Protein AF-A0A922Z2J5-F1 (afdb_monomer)

Sequence (220 aa):
MFYQLLIGELNARTGDAGAAYSLILDAARKQQDPMLYRRAVDIALQARSGESALSAAQTWSRDLPGSPDADRFVLQILLALNRAAETGPALTSLLASGDGVLRDETINAIPQTYSRVSDKALALQVVKDTLTPYLQGPHAPAAWTTIGRMELGLEQPEAALISARKGHAANPQSPFPAMLALELVERGQGQRGAEDIVREHLRVASPAGPFGSQVPLAYA

Mean predicted aligned error: 8.21 Å

Radius of gyration: 21.56 Å; Cα contacts (8 Å, |Δi|>4): 267; chains: 1; bounding box: 58×36×68 Å

Nearest PDB structures (foldseek):
  8xi2-assembly1_J  TM=6.141E-01  e=1.556E-02  Chlamydomonas reinhardtii
  2c0l-assembly1_A  TM=3.947E-01  e=5.460E-03  Homo sapiens
  4zlh-assembly1_A  TM=3.907E-01  e=1.198E-02  Escherichia coli O157:H7
  9f8w-assembly2_B  TM=4.033E-01  e=5.517E-02  Trypanosoma brucei
  5waq-assembly1_A  TM=2.591E-01  e=9.729E-02  Neisseria gonorrhoeae FA 1090

Structure (mmCIF, N/CA/C/O backbone):
data_AF-A0A922Z2J5-F1
#
_entry.id   AF-A0A922Z2J5-F1
#
loop_
_atom_site.group_PDB
_atom_site.id
_atom_site.type_symbol
_atom_site.label_atom_id
_atom_site.label_alt_id
_atom_site.label_comp_id
_atom_site.label_asym_id
_atom_site.label_entity_id
_atom_site.label_seq_id
_atom_site.pdbx_PDB_ins_code
_atom_site.Cartn_x
_atom_site.Cartn_y
_atom_site.Cartn_z
_atom_site.occupancy
_atom_site.B_iso_or_equiv
_atom_site.auth_seq_id
_atom_site.auth_comp_id
_atom_site.auth_asym_id
_atom_site.auth_atom_id
_atom_site.pdbx_PDB_model_num
ATOM 1 N N . MET A 1 1 ? -6.104 -16.848 1.160 1.00 43.22 1 MET A N 1
ATOM 2 C CA . MET A 1 1 ? -7.474 -17.322 1.470 1.00 43.22 1 MET A CA 1
ATOM 3 C C . MET A 1 1 ? -8.049 -16.816 2.805 1.00 43.22 1 MET A C 1
ATOM 5 O O . MET A 1 1 ? -9.165 -17.189 3.121 1.00 43.22 1 MET A O 1
ATOM 9 N N . PHE A 1 2 ? -7.387 -15.932 3.570 1.00 47.22 2 PHE A N 1
ATOM 10 C CA . PHE A 1 2 ? -7.896 -15.533 4.900 1.00 47.22 2 PHE A CA 1
ATOM 11 C C . PHE A 1 2 ? -8.827 -14.294 4.898 1.00 47.22 2 PHE A C 1
ATOM 13 O O . PHE A 1 2 ? -9.694 -14.180 5.751 1.00 47.22 2 PHE A O 1
ATOM 20 N N . TYR A 1 3 ? -8.720 -13.405 3.898 1.00 43.03 3 TYR A N 1
ATOM 21 C CA . TYR A 1 3 ? -9.549 -12.186 3.767 1.00 43.03 3 TYR A CA 1
ATOM 22 C C . TYR A 1 3 ? -10.793 -12.333 2.867 1.00 43.03 3 TYR A C 1
ATOM 24 O O . TYR A 1 3 ? -11.618 -11.428 2.805 1.00 43.03 3 TYR A O 1
ATOM 32 N N . GLN A 1 4 ? -10.946 -13.455 2.153 1.00 45.44 4 GLN A N 1
ATOM 33 C CA . GLN A 1 4 ? -12.017 -13.633 1.156 1.00 45.44 4 GLN A CA 1
ATOM 34 C C . GLN A 1 4 ? -13.280 -14.325 1.680 1.00 45.44 4 GLN A C 1
ATOM 36 O O . GLN A 1 4 ? -14.244 -14.419 0.932 1.00 45.44 4 GLN A O 1
ATOM 41 N N . LEU A 1 5 ? -13.319 -14.756 2.945 1.00 42.91 5 LEU A N 1
ATOM 42 C CA . LEU A 1 5 ? -14.518 -15.391 3.508 1.00 42.91 5 LEU A CA 1
ATOM 43 C C . LEU A 1 5 ? -15.277 -14.519 4.521 1.00 42.91 5 LEU A C 1
ATOM 45 O O . LEU A 1 5 ? -16.379 -14.880 4.909 1.00 42.91 5 LEU A O 1
ATOM 49 N N . LEU A 1 6 ? -14.735 -13.364 4.928 1.00 50.91 6 LEU A N 1
ATOM 50 C CA . LEU A 1 6 ? -15.319 -12.567 6.020 1.00 50.91 6 LEU A CA 1
ATOM 51 C C . LEU A 1 6 ? -16.182 -11.372 5.566 1.00 50.91 6 LEU A C 1
ATOM 53 O O . LEU A 1 6 ? -16.820 -10.736 6.397 1.00 50.91 6 LEU A O 1
ATOM 57 N N . ILE A 1 7 ? -16.213 -11.049 4.267 1.00 49.62 7 ILE A N 1
ATOM 58 C CA . ILE A 1 7 ? -16.944 -9.876 3.732 1.00 49.62 7 ILE A CA 1
ATOM 59 C C . ILE A 1 7 ? -18.258 -10.281 3.018 1.00 49.62 7 ILE A C 1
ATOM 61 O O . ILE A 1 7 ? -19.028 -9.425 2.595 1.00 49.62 7 ILE A O 1
ATOM 65 N N . GLY A 1 8 ? -18.564 -11.582 2.915 1.00 41.06 8 GLY A N 1
ATOM 66 C CA . GLY A 1 8 ? -19.733 -12.081 2.174 1.00 41.06 8 GLY A CA 1
ATOM 67 C C . GLY A 1 8 ? -21.073 -12.065 2.923 1.00 41.06 8 GLY A C 1
ATOM 68 O O . GLY A 1 8 ? -22.108 -11.873 2.296 1.00 41.06 8 GLY A O 1
ATOM 69 N N . GLU A 1 9 ? -21.102 -12.240 4.245 1.00 50.12 9 GLU A N 1
ATOM 70 C CA . GLU A 1 9 ? -22.363 -12.522 4.952 1.00 50.12 9 GLU A CA 1
ATOM 71 C C . GLU A 1 9 ? -22.314 -12.066 6.411 1.00 50.12 9 GLU A C 1
ATOM 73 O O . GLU A 1 9 ? -21.833 -12.817 7.244 1.00 50.12 9 GLU A O 1
ATOM 78 N N . LEU A 1 10 ? -22.804 -10.879 6.789 1.00 48.44 10 LEU A N 1
ATOM 79 C CA . LEU A 1 10 ? -22.763 -10.515 8.225 1.00 48.44 10 LEU A CA 1
ATOM 80 C C . LEU A 1 10 ? -23.919 -9.645 8.739 1.00 48.44 10 LEU A C 1
ATOM 82 O O . LEU A 1 10 ? -23.707 -8.625 9.385 1.00 48.44 10 LEU A O 1
ATOM 86 N N . ASN A 1 11 ? -25.173 -10.001 8.461 1.00 47.22 11 ASN A N 1
ATOM 87 C CA . ASN A 1 11 ? -26.280 -9.391 9.206 1.00 47.22 11 ASN A CA 1
ATOM 88 C C . ASN A 1 11 ? -26.258 -9.876 10.667 1.00 47.22 11 ASN A C 1
ATOM 90 O O . ASN A 1 11 ? -26.452 -11.067 10.879 1.00 47.22 11 ASN 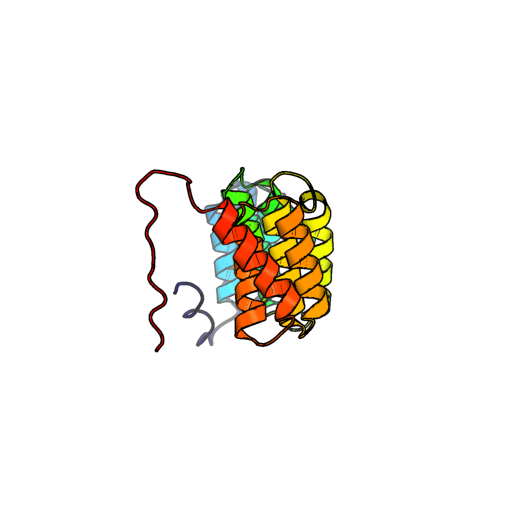A O 1
ATOM 94 N N . ALA A 1 12 ? -26.081 -8.969 11.645 1.00 42.97 12 ALA A N 1
ATOM 95 C CA . ALA A 1 12 ? -26.958 -8.782 12.823 1.00 42.97 12 ALA A CA 1
ATOM 96 C C . ALA A 1 12 ? -26.290 -8.072 14.035 1.00 42.97 12 ALA A C 1
ATOM 98 O O . ALA A 1 12 ? -25.200 -8.425 14.462 1.00 42.97 12 ALA A O 1
ATOM 99 N N . ARG A 1 13 ? -27.079 -7.166 14.647 1.00 50.75 13 ARG A N 1
ATOM 100 C CA . ARG A 1 13 ? -27.084 -6.639 16.039 1.00 50.75 13 ARG A CA 1
ATOM 101 C C . ARG A 1 13 ? -25.898 -5.779 16.517 1.00 50.75 13 ARG A C 1
ATOM 103 O O . ARG A 1 13 ? -25.023 -6.203 17.258 1.00 50.75 13 ARG A O 1
ATOM 110 N N . THR A 1 14 ? -26.017 -4.490 16.214 1.00 56.81 14 THR A N 1
ATOM 111 C CA . THR A 1 14 ? -25.101 -3.373 16.511 1.00 56.81 14 THR A CA 1
ATOM 112 C C . THR A 1 14 ? -24.988 -2.955 17.992 1.00 56.81 14 THR A C 1
ATOM 114 O O . THR A 1 14 ? -24.104 -2.175 18.327 1.00 56.81 14 THR A O 1
ATOM 117 N N . GLY A 1 15 ? -25.872 -3.419 18.886 1.00 59.44 15 GLY A N 1
ATOM 118 C CA . GLY A 1 15 ? -26.007 -2.853 20.242 1.00 59.44 15 GLY A CA 1
ATOM 119 C C . GLY A 1 15 ? -24.925 -3.260 21.252 1.00 59.44 15 GLY A C 1
ATOM 120 O O . GLY A 1 15 ? -24.437 -2.413 21.991 1.00 59.44 15 GLY A O 1
ATOM 121 N N . ASP A 1 16 ? -24.532 -4.535 21.277 1.00 70.00 16 ASP A N 1
ATOM 122 C CA . ASP A 1 16 ? -23.590 -5.077 22.279 1.00 70.00 16 ASP A CA 1
ATOM 123 C C . ASP A 1 16 ? -22.119 -4.883 21.851 1.00 70.00 16 ASP A C 1
ATOM 125 O O . ASP A 1 16 ? -21.213 -4.640 22.649 1.00 70.00 16 ASP A O 1
ATOM 129 N N . ALA A 1 17 ? -21.885 -4.887 20.536 1.00 77.75 17 ALA A N 1
ATOM 130 C CA . ALA A 1 17 ? -20.548 -4.795 19.965 1.00 77.75 17 ALA A CA 1
ATOM 131 C C . ALA A 1 17 ? -19.865 -3.438 20.222 1.00 77.75 17 ALA A C 1
ATOM 133 O O . ALA A 1 17 ? -18.649 -3.395 20.397 1.00 77.75 17 ALA A O 1
ATOM 134 N N . GLY A 1 18 ? -20.629 -2.339 20.292 1.00 80.19 18 GLY A N 1
ATOM 135 C CA . GLY A 1 18 ? -20.086 -1.010 20.595 1.00 80.19 18 GLY A CA 1
ATOM 136 C C . GLY A 1 18 ? -19.552 -0.892 22.027 1.00 80.19 18 GLY A C 1
ATOM 137 O O . GLY A 1 18 ? -18.455 -0.378 22.236 1.00 80.19 18 GLY A O 1
ATOM 138 N N . ALA A 1 19 ? -20.283 -1.427 23.011 1.00 82.94 19 ALA A N 1
ATOM 139 C CA . ALA A 1 19 ? -19.842 -1.438 24.406 1.00 82.94 19 ALA A CA 1
ATOM 140 C C . ALA A 1 19 ? -18.623 -2.354 24.603 1.00 82.94 19 ALA A C 1
ATOM 142 O O . ALA A 1 19 ? -17.647 -1.961 25.246 1.00 82.94 19 ALA A O 1
ATOM 143 N N . ALA A 1 20 ? -18.644 -3.544 23.991 1.00 84.88 20 ALA A N 1
ATOM 144 C CA . ALA A 1 20 ? -17.512 -4.466 24.005 1.00 84.88 20 ALA A CA 1
ATOM 145 C C . ALA A 1 20 ? -16.255 -3.845 23.372 1.00 84.88 20 ALA A C 1
ATOM 147 O O . ALA A 1 20 ? -15.171 -3.943 23.943 1.00 84.88 20 ALA A O 1
ATOM 148 N N . TYR A 1 21 ? -16.400 -3.160 22.232 1.00 90.50 21 TYR A N 1
ATOM 149 C CA . TYR A 1 21 ? -15.320 -2.414 21.585 1.00 90.50 21 TYR A CA 1
ATOM 150 C C . TYR A 1 21 ? -14.670 -1.408 22.543 1.00 90.50 21 TYR A C 1
ATOM 152 O O . TYR A 1 21 ? -13.455 -1.449 22.735 1.00 90.50 21 TYR A O 1
ATOM 160 N N . SER A 1 22 ? -15.469 -0.540 23.174 1.00 90.12 22 SER A N 1
ATOM 161 C CA . SER A 1 22 ? -14.950 0.509 24.058 1.00 90.12 22 SER A CA 1
ATOM 162 C C . SER A 1 22 ? -14.222 -0.069 25.271 1.00 90.12 22 SER A C 1
ATOM 164 O O . SER A 1 22 ? -13.109 0.357 25.572 1.00 90.12 22 SER A O 1
ATOM 166 N N . LEU A 1 23 ? -14.800 -1.082 25.927 1.00 91.81 23 LEU A N 1
ATOM 167 C CA . LEU A 1 23 ? -14.185 -1.721 27.095 1.00 91.81 23 LEU A CA 1
ATOM 168 C C . LEU A 1 23 ? -12.855 -2.403 26.751 1.00 91.81 23 LEU A C 1
ATOM 170 O O . LEU A 1 23 ? -11.884 -2.277 27.500 1.00 91.81 23 LEU A O 1
ATOM 174 N N . ILE A 1 24 ? -12.797 -3.115 25.621 1.00 92.88 24 ILE A N 1
ATOM 175 C CA . ILE A 1 24 ? -11.577 -3.801 25.186 1.00 92.88 24 ILE A CA 1
ATOM 176 C C . ILE A 1 24 ? -10.509 -2.798 24.752 1.00 92.88 24 ILE A C 1
ATOM 178 O O . ILE A 1 24 ? -9.351 -2.972 25.126 1.00 92.88 24 ILE A O 1
ATOM 182 N N . LEU A 1 25 ? -10.869 -1.736 24.026 1.00 93.88 25 LEU A N 1
ATOM 183 C CA . LEU A 1 25 ? -9.912 -0.699 23.639 1.00 93.88 25 LEU A CA 1
ATOM 184 C C . LEU A 1 25 ? -9.336 0.016 24.869 1.00 93.88 25 LEU A C 1
ATOM 186 O O . LEU A 1 25 ? -8.128 0.223 24.949 1.00 93.88 25 LEU A O 1
ATOM 190 N N . ASP A 1 26 ? -10.165 0.338 25.862 1.00 93.75 26 ASP A N 1
ATOM 191 C CA . ASP A 1 26 ? -9.692 0.942 27.110 1.00 93.75 26 ASP A CA 1
ATOM 192 C C . ASP A 1 26 ? -8.746 0.013 27.880 1.00 93.75 26 ASP A C 1
ATOM 194 O O . ASP A 1 26 ? -7.734 0.464 28.425 1.00 93.75 26 ASP A O 1
ATOM 198 N N . ALA A 1 27 ? -9.043 -1.289 27.913 1.00 93.00 27 ALA A N 1
ATOM 199 C CA . ALA A 1 27 ? -8.155 -2.286 28.498 1.00 93.00 27 ALA A CA 1
ATOM 200 C C . ALA A 1 27 ? -6.831 -2.393 27.722 1.00 93.00 27 ALA A C 1
ATOM 202 O O . ALA A 1 27 ? -5.773 -2.417 28.352 1.00 93.00 27 ALA A O 1
ATOM 203 N N . ALA A 1 28 ? -6.884 -2.384 26.384 1.00 95.31 28 ALA A N 1
ATOM 204 C CA . ALA A 1 28 ? -5.714 -2.410 25.508 1.00 95.31 28 ALA A CA 1
ATOM 205 C C . ALA A 1 28 ? -4.780 -1.231 25.780 1.00 95.31 28 ALA A C 1
ATOM 207 O O . ALA A 1 28 ? -3.578 -1.420 25.929 1.00 95.31 28 ALA A O 1
ATOM 208 N N . ARG A 1 29 ? -5.340 -0.026 25.933 1.00 96.25 29 ARG A N 1
ATOM 209 C CA . ARG A 1 29 ? -4.581 1.195 26.235 1.00 96.25 29 ARG A CA 1
ATOM 210 C C . ARG A 1 29 ? -3.928 1.158 27.607 1.00 96.25 29 ARG A C 1
ATOM 212 O O . ARG A 1 29 ? -2.755 1.489 27.734 1.00 96.25 29 ARG A O 1
ATOM 219 N N . LYS A 1 30 ? -4.670 0.732 28.633 1.00 95.75 30 LYS A N 1
ATOM 220 C CA . LYS A 1 30 ? -4.157 0.646 30.011 1.00 95.75 30 LYS A CA 1
ATOM 221 C C . LYS A 1 30 ? -3.040 -0.383 30.158 1.00 95.75 30 LYS A C 1
ATOM 223 O O . LYS A 1 30 ? -2.129 -0.169 30.948 1.00 95.75 30 LYS A O 1
ATOM 228 N N . GLN A 1 31 ? -3.139 -1.494 29.435 1.00 95.31 31 GLN A N 1
ATOM 229 C CA . GLN A 1 31 ? -2.184 -2.601 29.521 1.00 95.31 31 GLN A CA 1
ATOM 230 C C . GLN A 1 31 ? -1.089 -2.531 28.454 1.00 95.31 31 GLN A C 1
ATOM 232 O O . GLN A 1 31 ? -0.114 -3.267 28.547 1.00 95.31 31 GLN A O 1
ATOM 237 N N . GLN A 1 32 ? -1.252 -1.662 27.452 1.00 93.75 32 GLN A N 1
ATOM 238 C CA . GLN A 1 32 ? -0.411 -1.598 26.257 1.00 93.75 32 GLN A CA 1
ATOM 239 C C . GLN A 1 32 ? -0.247 -2.973 25.579 1.00 93.75 32 GLN A C 1
ATOM 241 O O . GLN A 1 32 ? 0.835 -3.322 25.116 1.00 93.75 32 GLN A O 1
ATOM 246 N N . ASP A 1 33 ? -1.328 -3.761 25.523 1.00 93.56 33 ASP A N 1
ATOM 247 C CA . ASP A 1 33 ? -1.315 -5.133 24.999 1.00 93.56 33 ASP A CA 1
ATOM 248 C C . ASP A 1 33 ? -1.733 -5.174 23.510 1.00 93.56 33 ASP A C 1
ATOM 250 O O . ASP A 1 33 ? -2.894 -4.876 23.188 1.00 93.56 33 ASP A O 1
ATOM 254 N N . PRO A 1 34 ? -0.838 -5.591 22.587 1.00 94.25 34 PRO A N 1
ATOM 255 C CA . PRO A 1 34 ? -1.148 -5.740 21.164 1.00 94.25 34 PRO A CA 1
ATOM 256 C C . PRO A 1 34 ? -2.341 -6.660 20.866 1.00 94.25 34 PRO A C 1
ATOM 258 O O . PRO A 1 34 ? -3.084 -6.421 19.913 1.00 94.25 34 PRO A O 1
ATOM 261 N N . MET A 1 35 ? -2.547 -7.719 21.655 1.00 94.75 35 MET A N 1
ATOM 262 C CA . MET A 1 35 ? -3.638 -8.672 21.425 1.00 94.75 35 MET A CA 1
ATOM 263 C C . MET A 1 35 ? -4.997 -8.055 21.750 1.00 94.75 35 MET A C 1
ATOM 265 O O . MET A 1 35 ? -5.969 -8.296 21.030 1.00 94.75 35 MET A O 1
ATOM 269 N N . LEU A 1 36 ? -5.066 -7.212 22.784 1.00 94.38 36 LEU A N 1
ATOM 270 C CA . LEU A 1 36 ? -6.282 -6.470 23.118 1.00 94.38 36 LEU A CA 1
ATOM 271 C C . LEU A 1 36 ? -6.594 -5.401 22.064 1.00 94.38 36 LEU A C 1
ATOM 273 O O . LEU A 1 36 ? -7.757 -5.243 21.692 1.00 94.38 36 LEU A O 1
ATOM 277 N N . TYR A 1 37 ? -5.579 -4.727 21.515 1.00 96.81 37 TYR A N 1
ATOM 278 C CA . TYR A 1 37 ? -5.778 -3.807 20.391 1.00 96.81 37 TYR A CA 1
ATOM 279 C C . TYR A 1 37 ? -6.335 -4.510 19.161 1.00 96.81 37 TYR A C 1
ATOM 281 O O . TYR A 1 37 ? -7.359 -4.090 18.618 1.00 96.81 37 TYR A O 1
ATOM 289 N N . ARG A 1 38 ? -5.703 -5.614 18.751 1.00 95.62 38 ARG A N 1
ATOM 290 C CA . ARG A 1 38 ? -6.191 -6.435 17.642 1.00 95.62 38 ARG A CA 1
ATOM 291 C C . ARG A 1 38 ? -7.630 -6.880 17.882 1.00 95.62 38 ARG A C 1
ATOM 293 O O . ARG A 1 38 ? -8.462 -6.770 16.987 1.00 95.62 38 ARG A O 1
ATOM 300 N N . ARG A 1 39 ? -7.951 -7.303 19.107 1.00 94.56 39 ARG A N 1
ATOM 301 C CA . ARG A 1 39 ? -9.315 -7.691 19.470 1.00 94.56 39 ARG A CA 1
ATOM 302 C C . ARG A 1 39 ? -10.307 -6.532 19.346 1.00 94.56 39 ARG A C 1
ATOM 304 O O . ARG A 1 39 ? -11.412 -6.762 18.864 1.00 94.56 39 ARG A O 1
ATOM 311 N N . ALA A 1 40 ? -9.941 -5.314 19.748 1.00 94.56 40 ALA A N 1
ATOM 312 C CA . ALA A 1 40 ? -10.791 -4.135 19.568 1.00 94.56 40 ALA A CA 1
ATOM 313 C C . ALA A 1 40 ? -11.063 -3.852 18.080 1.00 94.56 40 ALA A C 1
ATOM 315 O O . ALA A 1 40 ? -12.212 -3.615 17.703 1.00 94.56 40 ALA A O 1
ATOM 316 N N . VAL A 1 41 ? -10.033 -3.942 17.230 1.00 95.44 41 VAL A N 1
ATOM 317 C CA . VAL A 1 41 ? -10.170 -3.811 15.769 1.00 95.44 41 VAL A CA 1
ATOM 318 C C . VAL A 1 41 ? -11.109 -4.887 15.214 1.00 95.44 41 VAL A C 1
ATOM 320 O O . VAL A 1 41 ? -12.059 -4.557 14.505 1.00 95.44 41 VAL A O 1
ATOM 323 N N . ASP A 1 42 ? -10.908 -6.153 15.586 1.00 92.88 42 ASP A N 1
ATOM 324 C CA . ASP A 1 42 ? -11.731 -7.275 15.120 1.00 92.88 42 ASP A CA 1
ATOM 325 C C . ASP A 1 42 ? -13.206 -7.119 15.523 1.00 92.88 42 ASP A C 1
ATOM 327 O O . ASP A 1 42 ? -14.094 -7.342 14.699 1.00 92.88 42 ASP A O 1
ATOM 331 N N . ILE A 1 43 ? -13.487 -6.692 16.762 1.00 90.12 43 ILE A N 1
ATOM 332 C CA . ILE A 1 43 ? -14.859 -6.425 17.230 1.00 90.12 43 ILE A CA 1
ATOM 333 C C . ILE A 1 43 ? -15.503 -5.319 16.388 1.00 90.12 43 ILE A C 1
ATOM 335 O O . ILE A 1 43 ? -16.649 -5.459 15.961 1.00 90.12 43 ILE A O 1
ATOM 339 N N . ALA A 1 44 ? -14.778 -4.232 16.114 1.00 91.50 44 ALA A N 1
ATOM 340 C CA . ALA A 1 44 ? -15.297 -3.138 15.302 1.00 91.50 44 ALA A CA 1
ATOM 341 C C . ALA A 1 44 ? -15.576 -3.562 13.849 1.00 91.50 44 ALA A C 1
ATOM 343 O O . ALA A 1 44 ? -16.613 -3.196 13.289 1.00 91.50 44 ALA A O 1
ATOM 344 N N . LEU A 1 45 ? -14.699 -4.382 13.259 1.00 90.62 45 LEU A N 1
ATOM 345 C CA . LEU A 1 45 ? -14.902 -4.959 11.927 1.00 90.62 45 LEU A CA 1
ATOM 346 C C . LEU A 1 45 ? -16.123 -5.890 11.894 1.00 90.62 45 LEU A C 1
ATOM 348 O O . LEU A 1 45 ? -16.957 -5.770 10.997 1.00 90.62 45 LEU A O 1
ATOM 352 N N . GLN A 1 46 ? -16.277 -6.764 12.893 1.00 88.25 46 GLN A N 1
ATOM 353 C CA . GLN A 1 46 ? -17.446 -7.643 13.039 1.00 88.25 46 GLN A CA 1
ATOM 354 C C . GLN A 1 46 ? -18.747 -6.846 13.190 1.00 88.25 46 GLN A C 1
ATOM 356 O O . GLN A 1 46 ? -19.769 -7.208 12.610 1.00 88.25 46 GLN A O 1
ATOM 361 N N . ALA A 1 47 ? -18.697 -5.722 13.907 1.00 87.31 47 ALA A N 1
ATOM 362 C CA . ALA A 1 47 ? -19.814 -4.795 14.064 1.00 87.31 47 ALA A CA 1
ATOM 363 C C . ALA A 1 47 ? -20.126 -3.974 12.800 1.00 87.31 47 ALA A C 1
ATOM 365 O O . ALA A 1 47 ? -21.058 -3.169 12.820 1.00 87.31 47 ALA A O 1
ATOM 366 N N . ARG A 1 48 ? -19.356 -4.147 11.713 1.00 85.44 48 ARG A N 1
ATOM 367 C CA . ARG A 1 48 ? -19.423 -3.349 10.477 1.00 85.44 48 ARG A CA 1
ATOM 368 C C . ARG A 1 48 ? -19.144 -1.857 10.690 1.00 85.44 48 ARG A C 1
ATOM 370 O O . ARG A 1 48 ? -19.548 -1.031 9.875 1.00 85.44 48 ARG A O 1
ATOM 377 N N . SER A 1 49 ? -18.439 -1.502 11.763 1.00 91.12 49 SER A N 1
ATOM 378 C CA . SER A 1 49 ? -18.035 -0.123 12.034 1.00 91.12 49 SER A CA 1
ATOM 379 C C . SER A 1 49 ? -16.601 0.104 11.567 1.00 91.12 49 SER A C 1
ATOM 381 O O . SER A 1 49 ? -15.645 -0.037 12.332 1.00 91.12 49 SER A O 1
ATOM 383 N N . GLY A 1 50 ? -16.444 0.454 10.289 1.00 91.75 50 GLY A N 1
ATOM 384 C CA . GLY A 1 50 ? -15.128 0.720 9.704 1.00 91.75 50 GLY A CA 1
ATOM 385 C C . GLY A 1 50 ? -14.398 1.895 10.364 1.00 91.75 50 GLY A C 1
ATOM 386 O O . GLY A 1 50 ? -13.200 1.804 10.609 1.00 91.75 50 GLY A O 1
ATOM 387 N N . GLU A 1 51 ? -15.120 2.951 10.749 1.00 94.19 51 GLU A N 1
ATOM 388 C CA . GLU A 1 51 ? -14.536 4.098 11.461 1.00 94.19 51 GLU A CA 1
ATOM 389 C C . GLU A 1 51 ? -14.055 3.723 12.872 1.00 94.19 51 GLU A C 1
ATOM 391 O O . GLU A 1 51 ? -12.972 4.133 13.286 1.00 94.19 51 GLU A O 1
ATOM 396 N N . SER A 1 52 ? -14.800 2.885 13.605 1.00 94.12 52 SER A N 1
ATOM 397 C CA . SER A 1 52 ? -14.332 2.375 14.904 1.00 94.12 52 SER A CA 1
ATOM 398 C C . SER A 1 52 ? -13.114 1.464 14.742 1.00 94.12 52 SER A C 1
ATOM 400 O O . SER A 1 52 ? -12.173 1.554 15.526 1.00 94.12 52 SER A O 1
ATOM 402 N N . ALA A 1 53 ? -13.095 0.622 13.705 1.00 95.88 53 ALA A N 1
ATOM 403 C CA . ALA A 1 53 ? -11.958 -0.248 13.424 1.00 95.88 53 ALA A CA 1
ATOM 404 C C . ALA A 1 53 ? -10.707 0.575 13.097 1.00 95.88 53 ALA A C 1
ATOM 406 O O . ALA A 1 53 ? -9.634 0.309 13.641 1.00 95.88 53 ALA A O 1
ATOM 407 N N . LEU A 1 54 ? -10.858 1.613 12.269 1.00 97.00 54 LEU A N 1
ATOM 408 C CA . LEU A 1 54 ? -9.779 2.535 11.936 1.00 97.00 54 LEU A CA 1
ATOM 409 C C . LEU A 1 54 ? -9.271 3.264 13.183 1.00 97.00 54 LEU A C 1
ATOM 411 O O . LEU A 1 54 ? -8.066 3.308 13.411 1.00 97.00 54 LEU A O 1
ATOM 415 N N . SER A 1 55 ? -10.178 3.784 14.014 1.00 96.88 55 SER A N 1
ATOM 416 C CA . SER A 1 55 ? -9.827 4.484 15.252 1.00 96.88 55 SER A CA 1
ATOM 417 C C . SER A 1 55 ? -9.040 3.593 16.221 1.00 96.88 55 SER A C 1
ATOM 419 O O . SER A 1 55 ? -8.022 4.029 16.767 1.00 96.88 55 SER A O 1
ATOM 421 N N . ALA A 1 56 ? -9.446 2.331 16.399 1.00 96.44 56 ALA A N 1
ATOM 422 C CA . ALA A 1 56 ? -8.700 1.379 17.220 1.00 96.44 56 ALA A CA 1
ATOM 423 C C . ALA A 1 56 ? -7.327 1.039 16.626 1.00 96.44 56 ALA A C 1
ATOM 425 O O . ALA A 1 56 ? -6.349 1.023 17.369 1.00 96.44 56 ALA A O 1
ATOM 426 N N . ALA A 1 57 ? -7.225 0.827 15.311 1.00 97.44 57 ALA A N 1
ATOM 427 C CA . ALA A 1 57 ? -5.948 0.539 14.655 1.00 97.44 57 ALA A CA 1
ATOM 428 C C . ALA A 1 57 ? -4.977 1.734 14.727 1.00 97.44 57 ALA A C 1
ATOM 430 O O . ALA A 1 57 ? -3.794 1.561 15.011 1.00 97.44 57 ALA A O 1
ATOM 431 N N . GLN A 1 58 ? -5.474 2.960 14.544 1.00 97.19 58 GLN A N 1
ATOM 432 C CA . GLN A 1 58 ? -4.680 4.183 14.703 1.00 97.19 58 GLN A CA 1
ATOM 433 C C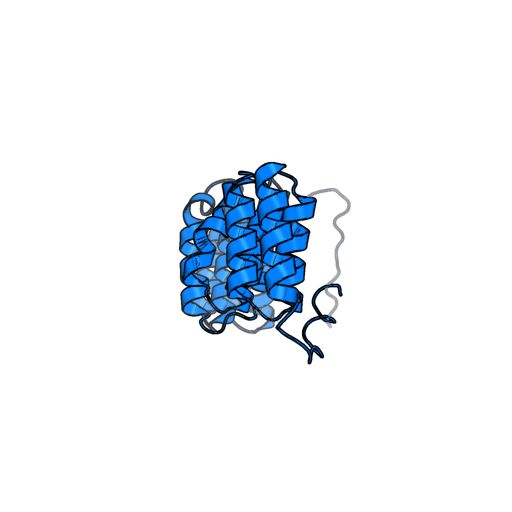 . GLN A 1 58 ? -4.247 4.394 16.156 1.00 97.19 58 GLN A C 1
ATOM 435 O O . GLN A 1 58 ? -3.113 4.795 16.412 1.00 97.19 58 GLN A O 1
ATOM 440 N N . THR A 1 59 ? -5.128 4.096 17.115 1.00 97.25 59 THR A N 1
ATOM 441 C CA . THR A 1 59 ? -4.781 4.131 18.542 1.00 97.25 59 THR A CA 1
ATOM 442 C C . THR A 1 59 ? -3.698 3.106 18.855 1.00 97.25 59 THR A C 1
ATOM 444 O O . THR A 1 59 ? -2.739 3.444 19.535 1.00 97.25 59 THR A O 1
ATOM 447 N N . TRP A 1 60 ? -3.800 1.893 18.308 1.00 97.19 60 TRP A N 1
ATOM 448 C CA . TRP A 1 60 ? -2.769 0.869 18.443 1.00 97.19 60 TRP A CA 1
ATOM 449 C C . TRP A 1 60 ? -1.418 1.346 17.892 1.00 97.19 60 TRP A C 1
ATOM 451 O O . TRP A 1 60 ? -0.428 1.304 18.617 1.00 97.19 60 TRP A O 1
ATOM 461 N N . SER A 1 61 ? -1.381 1.862 16.659 1.00 95.75 61 SER A N 1
ATOM 462 C CA . SER A 1 61 ? -0.148 2.368 16.030 1.00 95.75 61 SER A CA 1
ATOM 463 C C . SER A 1 61 ? 0.478 3.525 16.828 1.00 95.75 61 SER A C 1
ATOM 465 O O . SER A 1 61 ? 1.693 3.573 17.012 1.00 95.75 61 SER A O 1
ATOM 467 N N . ARG A 1 62 ? -0.344 4.422 17.391 1.00 95.44 62 ARG A N 1
ATOM 468 C CA . ARG A 1 62 ? 0.131 5.535 18.228 1.00 95.44 62 ARG A CA 1
ATOM 469 C C . ARG A 1 62 ? 0.662 5.080 19.586 1.00 95.44 62 ARG A C 1
ATOM 471 O O . ARG A 1 62 ? 1.686 5.584 20.038 1.00 95.44 62 ARG A O 1
ATOM 478 N N . ASP A 1 63 ? -0.063 4.195 20.260 1.00 96.06 63 ASP A N 1
ATOM 479 C CA . ASP A 1 63 ? 0.235 3.806 21.638 1.00 96.06 63 ASP A CA 1
ATOM 480 C C . ASP A 1 63 ? 1.362 2.746 21.691 1.00 96.06 63 ASP A C 1
ATOM 482 O O . ASP A 1 63 ? 2.021 2.608 22.723 1.00 96.06 63 ASP A O 1
ATOM 486 N N . LEU A 1 64 ? 1.612 2.039 20.577 1.00 94.19 64 LEU A N 1
ATOM 487 C CA . LEU A 1 64 ? 2.711 1.088 20.367 1.00 94.19 64 LEU A CA 1
ATOM 488 C C . LEU A 1 64 ? 3.444 1.371 19.034 1.00 94.19 64 LEU A C 1
ATOM 490 O O . LEU A 1 64 ? 3.268 0.627 18.059 1.00 94.19 64 LEU A O 1
ATOM 494 N N . PRO A 1 65 ? 4.276 2.430 18.973 1.00 90.31 65 PRO A N 1
ATOM 495 C CA . PRO A 1 65 ? 4.970 2.814 17.749 1.00 90.31 65 PRO A CA 1
ATOM 496 C C . PRO A 1 65 ? 5.937 1.719 17.281 1.00 90.31 65 PRO A C 1
ATOM 498 O O . PRO A 1 65 ? 6.619 1.082 18.083 1.00 90.31 65 PRO A O 1
ATOM 501 N N . GLY A 1 66 ? 6.011 1.519 15.963 1.00 86.31 66 GLY A N 1
ATOM 502 C CA . GLY A 1 66 ? 6.866 0.503 15.344 1.00 86.31 66 GLY A CA 1
ATOM 503 C C . GLY A 1 66 ? 6.245 -0.894 15.265 1.00 86.31 66 GLY A C 1
ATOM 504 O O . GLY A 1 66 ? 6.941 -1.825 14.874 1.00 86.31 66 GLY A O 1
ATOM 505 N N . SER A 1 67 ? 4.961 -1.058 15.610 1.00 91.44 67 SER A N 1
ATOM 506 C CA . SER A 1 67 ? 4.214 -2.300 15.378 1.00 91.44 67 SER A CA 1
ATOM 507 C C . SER A 1 67 ? 3.810 -2.426 13.898 1.00 91.44 67 SER A C 1
ATOM 509 O O . SER A 1 67 ? 2.875 -1.743 13.469 1.00 91.44 67 SER A O 1
ATOM 511 N N . PRO A 1 68 ? 4.423 -3.335 13.110 1.00 90.25 68 PRO A N 1
ATOM 512 C CA . PRO A 1 68 ? 4.084 -3.469 11.692 1.00 90.25 68 PRO A CA 1
ATOM 513 C C . PRO A 1 68 ? 2.653 -3.975 11.492 1.00 90.25 68 PRO A C 1
ATOM 515 O O . PRO A 1 68 ? 2.012 -3.673 10.489 1.00 90.25 68 PRO A O 1
ATOM 518 N N . ASP A 1 69 ? 2.131 -4.738 12.455 1.00 92.12 69 ASP A N 1
ATOM 519 C CA . ASP A 1 69 ? 0.756 -5.225 12.411 1.00 92.12 69 ASP A CA 1
ATOM 520 C C . ASP A 1 69 ? -0.250 -4.083 12.580 1.00 92.12 69 ASP A C 1
ATOM 522 O O . ASP A 1 69 ? -1.218 -4.027 11.821 1.00 92.12 69 ASP A O 1
ATOM 526 N N . ALA A 1 70 ? -0.004 -3.141 13.498 1.00 95.25 70 ALA A N 1
ATOM 527 C CA . ALA A 1 70 ? -0.868 -1.976 13.678 1.00 95.25 70 ALA A CA 1
ATOM 528 C C . ALA A 1 70 ? -0.954 -1.143 12.390 1.00 95.25 70 ALA A C 1
ATOM 530 O O . ALA A 1 70 ? -2.050 -0.862 11.900 1.00 95.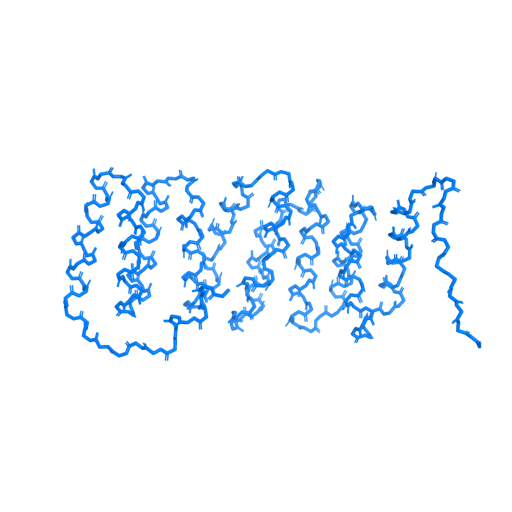25 70 ALA A O 1
ATOM 531 N N . ASP A 1 71 ? 0.195 -0.827 11.788 1.00 95.56 71 ASP A N 1
ATOM 532 C CA . ASP A 1 71 ? 0.250 -0.047 10.549 1.00 95.56 71 ASP A CA 1
ATOM 533 C C . ASP A 1 71 ? -0.373 -0.798 9.367 1.00 95.56 71 ASP A C 1
ATOM 535 O O . ASP A 1 71 ? -1.061 -0.202 8.533 1.00 95.56 71 ASP A O 1
ATOM 539 N N . ARG A 1 72 ? -0.220 -2.128 9.320 1.00 94.88 72 ARG A N 1
ATOM 540 C CA . ARG A 1 72 ? -0.890 -2.973 8.326 1.00 94.88 72 ARG A CA 1
ATOM 541 C C . ARG A 1 72 ? -2.410 -2.925 8.476 1.00 94.88 72 ARG A C 1
ATOM 543 O O . ARG A 1 72 ? -3.095 -2.831 7.457 1.00 94.88 72 ARG A O 1
ATOM 550 N N . PHE A 1 73 ? -2.942 -2.954 9.699 1.00 96.06 73 PHE A N 1
ATOM 551 C CA . PHE A 1 73 ? -4.381 -2.789 9.930 1.00 96.06 73 PHE A CA 1
ATOM 552 C C . PHE A 1 73 ? -4.863 -1.398 9.517 1.00 96.06 73 PHE A C 1
ATOM 554 O O . PHE A 1 73 ? -5.861 -1.305 8.804 1.00 96.06 73 PHE A O 1
ATOM 561 N N . VAL A 1 74 ? -4.145 -0.332 9.889 1.00 97.88 74 VAL A N 1
ATOM 562 C CA . VAL A 1 74 ? -4.478 1.039 9.460 1.00 97.88 74 VAL A CA 1
ATOM 563 C C . VAL A 1 74 ? -4.547 1.117 7.934 1.00 97.88 74 VAL A C 1
ATOM 565 O O . VAL A 1 74 ? -5.563 1.551 7.391 1.00 97.88 74 VAL A O 1
ATOM 568 N N . LEU A 1 75 ? -3.517 0.630 7.234 1.00 97.12 75 LEU A N 1
ATOM 569 C CA . LEU A 1 75 ? -3.468 0.622 5.772 1.00 97.12 75 LEU A CA 1
ATOM 570 C C . LEU A 1 75 ? -4.652 -0.146 5.164 1.00 97.12 75 LEU A C 1
ATOM 572 O O . LEU A 1 75 ? -5.352 0.376 4.299 1.00 97.12 75 LEU A O 1
ATOM 576 N N . GLN A 1 76 ? -4.899 -1.376 5.617 1.00 95.62 76 GLN A N 1
ATOM 577 C CA . GLN A 1 76 ? -5.953 -2.230 5.064 1.00 95.62 76 GLN A CA 1
ATOM 578 C C . GLN A 1 76 ? -7.353 -1.652 5.287 1.00 95.62 76 GLN A C 1
ATOM 580 O O . GLN A 1 76 ? -8.182 -1.701 4.378 1.00 95.62 76 GLN A O 1
ATOM 585 N N . ILE A 1 77 ? -7.612 -1.077 6.463 1.00 96.19 77 ILE A N 1
ATOM 586 C CA . ILE A 1 77 ? -8.906 -0.467 6.778 1.00 96.19 77 ILE A CA 1
ATOM 587 C C . ILE A 1 77 ? -9.110 0.802 5.946 1.00 96.19 77 ILE A C 1
ATOM 589 O O . ILE A 1 77 ? -10.174 0.962 5.355 1.00 96.19 77 ILE A O 1
ATOM 593 N N . LEU A 1 78 ? -8.096 1.664 5.815 1.00 97.31 78 LEU A N 1
ATOM 594 C CA . LEU A 1 78 ? -8.174 2.848 4.950 1.00 97.31 78 LEU A CA 1
ATOM 595 C C . LEU A 1 78 ? -8.479 2.475 3.496 1.00 97.31 78 LEU A C 1
ATOM 597 O O . LEU A 1 78 ? -9.340 3.091 2.869 1.00 97.31 78 LEU A O 1
ATOM 601 N N . LEU A 1 79 ? -7.825 1.440 2.966 1.00 95.75 79 LEU A N 1
ATOM 602 C CA . LEU A 1 79 ? -8.083 0.949 1.611 1.00 95.75 79 LEU A CA 1
ATOM 603 C C . LEU A 1 79 ? -9.496 0.371 1.468 1.00 95.75 79 LEU A C 1
ATOM 605 O O . LEU A 1 79 ? -10.168 0.655 0.478 1.00 95.75 79 LEU A O 1
ATOM 609 N N . ALA A 1 80 ? -9.975 -0.383 2.461 1.00 93.12 80 ALA A N 1
ATOM 610 C CA . ALA A 1 80 ? -11.341 -0.909 2.481 1.00 93.12 80 ALA A CA 1
ATOM 611 C C . ALA A 1 80 ? -12.402 0.203 2.561 1.00 93.12 80 ALA A C 1
ATOM 613 O O . ALA A 1 80 ? -13.482 0.066 1.991 1.00 93.12 80 ALA A O 1
ATOM 614 N N . LEU A 1 81 ? -12.078 1.318 3.219 1.00 93.56 81 LEU A N 1
ATOM 615 C CA . LEU A 1 81 ? -12.894 2.533 3.275 1.00 93.56 81 LEU A CA 1
ATOM 616 C C . LEU A 1 81 ? -12.715 3.440 2.046 1.00 93.56 81 LEU A C 1
ATOM 618 O O . LEU A 1 81 ? -13.302 4.517 1.996 1.00 93.56 81 LEU A O 1
ATOM 622 N N . ASN A 1 82 ? -11.913 3.027 1.057 1.00 94.44 82 ASN A N 1
ATOM 623 C CA . ASN A 1 82 ? -11.582 3.803 -0.139 1.00 94.44 82 ASN A CA 1
ATOM 624 C C . ASN A 1 82 ? -10.928 5.173 0.170 1.00 94.44 82 ASN A C 1
ATOM 626 O O . ASN A 1 82 ? -11.029 6.118 -0.611 1.00 94.44 82 ASN A O 1
ATOM 630 N N . ARG A 1 83 ? -10.220 5.277 1.301 1.00 96.31 83 ARG A N 1
ATOM 631 C CA . ARG A 1 83 ? -9.529 6.479 1.802 1.00 96.31 83 ARG A CA 1
ATOM 632 C C . ARG A 1 83 ? -8.040 6.452 1.449 1.00 96.31 83 ARG A C 1
ATOM 634 O O . ARG A 1 83 ? -7.169 6.564 2.309 1.00 96.31 83 ARG A O 1
ATOM 641 N N . ALA A 1 84 ? -7.733 6.288 0.162 1.00 96.25 84 ALA A N 1
ATOM 642 C CA . ALA A 1 84 ? -6.355 6.130 -0.313 1.00 96.25 84 ALA A CA 1
ATOM 643 C C . ALA A 1 84 ? -5.445 7.323 0.034 1.00 96.25 84 ALA A C 1
ATOM 645 O O . ALA A 1 84 ? -4.283 7.105 0.374 1.00 96.25 84 ALA A O 1
ATOM 646 N N . ALA A 1 85 ? -5.978 8.553 0.033 1.00 97.50 85 ALA A N 1
ATOM 647 C CA . ALA A 1 85 ? -5.245 9.773 0.400 1.00 97.50 85 ALA A CA 1
ATOM 648 C C . ALA A 1 85 ? -4.567 9.695 1.780 1.00 97.50 85 ALA A C 1
ATOM 650 O O . ALA A 1 85 ? -3.531 10.312 2.000 1.00 97.50 85 ALA A O 1
ATOM 651 N N . GLU A 1 86 ? -5.130 8.921 2.707 1.00 97.69 86 GLU A N 1
ATOM 652 C CA . GLU A 1 86 ? -4.665 8.846 4.094 1.00 97.69 86 GLU A CA 1
ATOM 653 C C . GLU A 1 86 ? -3.703 7.679 4.340 1.00 97.69 86 GLU A C 1
ATOM 655 O O . GLU A 1 86 ? -3.199 7.505 5.446 1.00 97.69 86 GLU A O 1
ATOM 660 N N . THR A 1 87 ? -3.428 6.865 3.319 1.00 97.75 87 THR A N 1
ATOM 661 C CA . THR A 1 87 ? -2.612 5.648 3.464 1.00 97.75 87 THR A CA 1
ATOM 662 C C . THR A 1 87 ? -1.110 5.915 3.556 1.00 97.75 87 THR A C 1
ATOM 664 O O . THR A 1 87 ? -0.375 5.060 4.050 1.00 97.75 87 THR A O 1
ATOM 667 N N . GLY A 1 88 ? -0.656 7.099 3.129 1.00 97.06 88 GLY A N 1
ATOM 668 C CA . GLY A 1 88 ? 0.760 7.469 3.050 1.00 97.06 88 GLY A CA 1
ATOM 669 C C . GLY A 1 88 ? 1.552 7.225 4.342 1.00 97.06 88 GLY A C 1
ATOM 670 O O . GLY A 1 88 ? 2.566 6.536 4.280 1.00 97.06 88 GLY A O 1
ATOM 671 N N . PRO A 1 89 ? 1.112 7.709 5.521 1.00 96.06 89 PRO A N 1
ATOM 672 C CA . PRO A 1 89 ? 1.834 7.494 6.778 1.00 96.06 89 PRO A CA 1
ATOM 673 C C . PRO A 1 89 ? 2.003 6.015 7.154 1.00 96.06 89 PRO A C 1
ATOM 675 O O . PRO A 1 89 ? 3.110 5.594 7.489 1.00 96.06 89 PRO A O 1
ATOM 678 N N . ALA A 1 90 ? 0.935 5.216 7.051 1.00 96.00 90 ALA A N 1
ATOM 679 C CA . ALA A 1 90 ? 0.981 3.788 7.365 1.00 96.00 90 ALA A CA 1
ATOM 680 C C . ALA A 1 90 ? 1.886 3.029 6.382 1.00 96.00 90 ALA A C 1
ATOM 682 O O . ALA A 1 90 ? 2.694 2.199 6.795 1.00 96.00 90 ALA A O 1
ATOM 683 N N . LEU A 1 91 ? 1.805 3.359 5.088 1.00 96.75 91 LEU A N 1
ATOM 684 C CA . LEU A 1 91 ? 2.682 2.784 4.071 1.00 96.75 91 LEU A CA 1
ATOM 685 C C . LEU A 1 91 ? 4.153 3.141 4.331 1.00 96.75 91 LEU A C 1
ATOM 687 O O . LEU A 1 91 ? 5.002 2.254 4.308 1.00 96.75 91 LEU A O 1
ATOM 691 N N . THR A 1 92 ? 4.459 4.403 4.640 1.00 96.25 92 THR A N 1
ATOM 692 C CA . THR A 1 92 ? 5.819 4.849 4.984 1.00 96.25 92 THR A CA 1
ATOM 693 C C . THR A 1 92 ? 6.378 4.078 6.180 1.00 96.25 92 THR A C 1
ATOM 695 O O . THR A 1 92 ? 7.517 3.616 6.126 1.00 96.25 92 THR A O 1
ATOM 698 N N . SER A 1 93 ? 5.582 3.891 7.237 1.00 94.50 93 SER A N 1
ATOM 699 C CA . SER A 1 93 ? 6.004 3.132 8.422 1.00 94.50 93 SER A CA 1
ATOM 700 C C . SER A 1 93 ? 6.299 1.662 8.091 1.00 94.50 93 SER A C 1
ATOM 702 O O . SER A 1 93 ? 7.361 1.137 8.436 1.00 94.50 93 SER A O 1
ATOM 704 N N . LEU A 1 94 ? 5.422 1.014 7.316 1.00 93.69 94 LEU A N 1
ATOM 705 C CA . LEU A 1 94 ? 5.625 -0.365 6.859 1.00 93.69 94 LEU A CA 1
ATOM 706 C C . LEU A 1 94 ? 6.906 -0.512 6.029 1.00 93.69 94 LEU A C 1
ATOM 708 O O . LEU A 1 94 ? 7.674 -1.448 6.251 1.00 93.69 94 LEU A O 1
ATOM 712 N N . LEU A 1 95 ? 7.180 0.426 5.120 1.00 94.62 95 LEU A N 1
ATOM 713 C CA . LEU A 1 95 ? 8.409 0.422 4.323 1.00 94.62 95 LEU A CA 1
ATOM 714 C C . LEU A 1 95 ? 9.662 0.661 5.172 1.00 94.62 95 LEU A C 1
ATOM 716 O O . LEU A 1 95 ? 10.712 0.080 4.891 1.00 94.62 95 LEU A O 1
ATOM 720 N N . ALA A 1 96 ? 9.571 1.471 6.226 1.00 91.75 96 ALA A N 1
ATOM 721 C CA . ALA A 1 96 ? 10.675 1.670 7.158 1.00 91.75 96 ALA A CA 1
ATOM 722 C C . ALA A 1 96 ? 10.992 0.401 7.973 1.00 91.75 96 ALA A C 1
ATOM 724 O O . ALA A 1 96 ? 12.159 0.174 8.289 1.00 91.75 96 ALA A O 1
ATOM 725 N N . SER A 1 97 ? 9.986 -0.440 8.254 1.00 87.62 97 SER A N 1
ATOM 726 C CA . SER A 1 97 ? 10.109 -1.620 9.125 1.00 87.62 97 SER A CA 1
ATOM 727 C C . SER A 1 97 ? 10.864 -2.821 8.528 1.00 87.62 97 SER A C 1
ATOM 729 O O . SER A 1 97 ? 11.477 -3.575 9.279 1.00 87.62 97 SER A O 1
ATOM 731 N N . GLY A 1 98 ? 10.839 -3.014 7.204 1.00 80.19 98 GLY A N 1
ATOM 732 C CA . GLY A 1 98 ? 11.539 -4.125 6.539 1.00 80.19 98 GLY A CA 1
ATOM 733 C C . GLY A 1 98 ? 13.009 -3.812 6.257 1.00 80.19 98 GLY A C 1
ATOM 734 O O . GLY A 1 98 ? 13.348 -2.658 6.025 1.00 80.19 98 GLY A O 1
ATOM 735 N N . ASP A 1 99 ? 13.891 -4.809 6.221 1.00 85.06 99 ASP A N 1
ATOM 736 C CA . ASP A 1 99 ? 15.287 -4.666 5.793 1.00 85.06 99 ASP A CA 1
ATOM 737 C C . ASP A 1 99 ? 15.505 -5.215 4.372 1.00 85.06 99 ASP A C 1
ATOM 739 O O . ASP A 1 99 ? 14.710 -6.008 3.875 1.00 85.06 99 ASP A O 1
ATOM 743 N N . GLY A 1 100 ? 16.560 -4.742 3.691 1.00 86.50 100 GLY A N 1
ATOM 744 C CA . GLY A 1 100 ? 17.030 -5.245 2.389 1.00 86.50 100 GLY A CA 1
ATOM 745 C C . GLY A 1 100 ? 15.936 -5.798 1.462 1.00 86.50 100 GLY A C 1
ATOM 746 O O . GLY A 1 100 ? 15.157 -5.041 0.883 1.00 86.50 100 GLY A O 1
ATOM 747 N N . VAL A 1 101 ? 15.889 -7.131 1.364 1.00 88.19 101 VAL A N 1
ATOM 748 C CA . VAL A 1 101 ? 14.969 -7.897 0.506 1.00 88.19 101 VAL A CA 1
ATOM 749 C C . VAL A 1 101 ? 13.508 -7.779 0.948 1.00 88.19 101 VAL A C 1
ATOM 751 O O . VAL A 1 101 ? 12.639 -7.582 0.103 1.00 88.19 101 VAL A O 1
ATOM 754 N N . LEU A 1 102 ? 13.217 -7.829 2.254 1.00 89.56 102 LEU A N 1
ATOM 755 C CA . LEU A 1 102 ? 11.847 -7.697 2.768 1.00 89.56 102 LEU A CA 1
ATOM 756 C C . LEU A 1 102 ? 11.237 -6.341 2.401 1.00 89.56 102 LEU A C 1
ATOM 758 O O . LEU A 1 102 ? 10.035 -6.238 2.136 1.00 89.56 102 LEU A O 1
ATOM 762 N N . ARG A 1 103 ? 12.062 -5.288 2.350 1.00 94.50 103 ARG A N 1
ATOM 763 C CA . ARG A 1 103 ? 11.613 -3.973 1.885 1.00 94.50 103 ARG A CA 1
ATOM 764 C C . ARG A 1 103 ? 11.256 -3.993 0.399 1.00 94.50 103 ARG A C 1
ATOM 766 O O . ARG A 1 103 ? 10.188 -3.499 0.048 1.00 94.50 103 ARG A O 1
ATOM 773 N N . ASP A 1 104 ? 12.089 -4.589 -0.452 1.00 95.06 104 ASP A N 1
ATOM 774 C CA . ASP A 1 104 ? 11.806 -4.709 -1.890 1.00 95.06 104 ASP A CA 1
ATOM 775 C C . ASP A 1 104 ? 10.533 -5.523 -2.159 1.00 95.06 104 ASP A C 1
ATOM 777 O O . ASP A 1 104 ? 9.710 -5.133 -2.988 1.00 95.06 104 ASP A O 1
ATOM 781 N N . GLU A 1 105 ? 10.322 -6.612 -1.417 1.00 92.25 105 GLU A N 1
ATOM 782 C CA . GLU A 1 105 ? 9.093 -7.409 -1.480 1.00 92.25 105 GLU A CA 1
ATOM 783 C C . GLU A 1 105 ? 7.863 -6.598 -1.058 1.00 92.25 105 GLU A C 1
ATOM 785 O O . GLU A 1 105 ? 6.832 -6.637 -1.735 1.00 92.25 105 GLU A O 1
ATOM 790 N N . THR A 1 106 ? 7.980 -5.816 0.021 1.00 94.31 106 THR A N 1
ATOM 791 C CA . THR A 1 106 ? 6.898 -4.945 0.501 1.00 94.31 106 THR A CA 1
ATOM 792 C C . THR A 1 106 ? 6.551 -3.879 -0.535 1.00 94.31 106 THR A C 1
ATOM 794 O O . THR A 1 106 ? 5.372 -3.684 -0.829 1.00 94.31 106 THR A O 1
ATOM 797 N N . ILE A 1 107 ? 7.559 -3.238 -1.137 1.00 97.62 107 ILE A N 1
ATOM 798 C CA . ILE A 1 107 ? 7.380 -2.281 -2.236 1.00 97.62 107 ILE A CA 1
ATOM 799 C C . ILE A 1 107 ? 6.647 -2.962 -3.401 1.00 97.62 107 ILE A C 1
ATOM 801 O O . ILE A 1 107 ? 5.607 -2.487 -3.851 1.00 97.62 107 ILE A O 1
ATOM 805 N N . ASN A 1 108 ? 7.131 -4.126 -3.833 1.00 95.38 108 ASN A N 1
ATOM 806 C CA . ASN A 1 108 ? 6.590 -4.863 -4.972 1.00 95.38 108 ASN A CA 1
ATOM 807 C C . ASN A 1 108 ? 5.148 -5.379 -4.754 1.00 95.38 108 ASN A C 1
ATOM 809 O O . ASN A 1 108 ? 4.429 -5.606 -5.730 1.00 95.38 108 ASN A O 1
ATOM 813 N N . ALA A 1 109 ? 4.704 -5.536 -3.502 1.00 95.38 109 ALA A N 1
ATOM 814 C CA . ALA A 1 109 ? 3.344 -5.943 -3.136 1.00 95.38 109 ALA A CA 1
ATOM 815 C C . ALA A 1 109 ? 2.315 -4.788 -3.125 1.00 95.38 109 ALA A C 1
ATOM 817 O O . ALA A 1 109 ? 1.102 -5.035 -3.052 1.00 95.38 109 ALA A O 1
ATOM 818 N N . ILE A 1 110 ? 2.761 -3.528 -3.217 1.00 97.75 110 ILE A N 1
ATOM 819 C CA . ILE A 1 110 ? 1.888 -2.341 -3.195 1.00 97.75 110 ILE A CA 1
ATOM 820 C C . ILE A 1 110 ? 0.794 -2.390 -4.279 1.00 97.75 110 ILE A C 1
ATOM 822 O O . ILE A 1 110 ? -0.371 -2.202 -3.921 1.00 97.75 110 ILE A O 1
ATOM 826 N N . PRO A 1 111 ? 1.069 -2.700 -5.565 1.00 97.00 111 PRO A N 1
ATOM 827 C CA . PRO A 1 111 ? 0.036 -2.644 -6.602 1.00 97.00 111 PRO A CA 1
ATOM 828 C C . PRO A 1 111 ? -1.118 -3.615 -6.343 1.00 97.00 111 PRO A C 1
ATOM 830 O O . PRO A 1 111 ? -2.286 -3.275 -6.527 1.00 97.00 111 PRO A O 1
ATOM 833 N N . GLN A 1 112 ? -0.809 -4.814 -5.840 1.00 95.06 112 GLN A N 1
ATOM 834 C CA . GLN A 1 112 ? -1.829 -5.786 -5.454 1.00 95.06 112 GLN A CA 1
ATOM 835 C C . GLN A 1 112 ? -2.643 -5.294 -4.251 1.00 95.06 112 GLN A C 1
ATOM 837 O O . GLN A 1 112 ? -3.867 -5.439 -4.233 1.00 95.06 112 GLN A O 1
ATOM 842 N N . THR A 1 113 ? -1.979 -4.679 -3.271 1.00 95.81 113 THR A N 1
ATOM 843 C CA . THR A 1 113 ? -2.613 -4.131 -2.064 1.00 95.81 113 THR A CA 1
ATOM 844 C C . THR A 1 113 ? -3.600 -3.008 -2.404 1.00 95.81 113 THR A C 1
ATOM 846 O O . THR A 1 113 ? -4.704 -2.977 -1.867 1.00 95.81 113 THR A O 1
ATOM 849 N N . TYR A 1 114 ? -3.256 -2.143 -3.362 1.00 96.50 114 TYR A N 1
ATOM 850 C CA . TYR A 1 114 ? -4.088 -1.016 -3.806 1.00 96.50 114 TYR A CA 1
ATOM 851 C C . TYR A 1 114 ? -5.068 -1.371 -4.941 1.00 96.50 114 TYR A C 1
ATOM 853 O O . TYR A 1 114 ? -5.835 -0.517 -5.379 1.00 96.50 114 TYR A O 1
ATOM 861 N N . SER A 1 115 ? -5.105 -2.628 -5.401 1.00 93.00 115 SER A N 1
ATOM 862 C CA . SER A 1 115 ? -5.870 -3.053 -6.590 1.00 93.00 115 SER A CA 1
ATOM 863 C C . SER A 1 115 ? -7.376 -2.767 -6.547 1.00 93.00 115 SER A C 1
ATOM 865 O O . SER A 1 115 ? -8.006 -2.648 -7.597 1.00 93.00 115 SER A O 1
ATOM 867 N N . ARG A 1 116 ? -7.961 -2.670 -5.346 1.00 91.44 116 ARG A N 1
ATOM 868 C CA . ARG A 1 116 ? -9.399 -2.432 -5.128 1.00 91.44 116 ARG A CA 1
ATOM 869 C C . ARG A 1 116 ? -9.756 -0.965 -4.894 1.00 91.44 116 ARG A C 1
ATOM 871 O O . ARG A 1 116 ? -10.933 -0.667 -4.716 1.00 91.44 116 ARG A O 1
ATOM 878 N N . VAL A 1 117 ? -8.772 -0.067 -4.862 1.00 93.81 117 VAL A N 1
ATOM 879 C CA . VAL A 1 117 ? -9.032 1.366 -4.702 1.00 93.81 117 VAL A CA 1
ATOM 880 C C . VAL A 1 117 ? -9.764 1.887 -5.934 1.00 93.81 117 VAL A C 1
ATOM 882 O O . VAL A 1 117 ? -9.405 1.568 -7.067 1.00 93.81 117 VAL A O 1
ATOM 885 N N . SER A 1 118 ? -10.791 2.702 -5.703 1.00 93.19 118 SER A N 1
ATOM 886 C CA . SER A 1 118 ? -11.624 3.249 -6.777 1.00 93.19 118 SER A CA 1
ATOM 887 C C . SER A 1 118 ? -10.888 4.352 -7.538 1.00 93.19 118 SER A C 1
ATOM 889 O O . SER A 1 118 ? -10.841 4.339 -8.765 1.00 93.19 118 SER A O 1
ATOM 891 N N . ASP A 1 119 ? -10.265 5.284 -6.810 1.00 96.12 119 ASP A N 1
ATOM 892 C CA . ASP A 1 119 ? -9.438 6.339 -7.396 1.00 96.12 119 ASP A CA 1
ATOM 893 C C . ASP A 1 119 ? -7.987 5.862 -7.559 1.00 96.12 119 ASP A C 1
ATOM 895 O O . ASP A 1 119 ? -7.119 6.053 -6.702 1.00 96.12 119 ASP A O 1
ATOM 899 N N . LYS A 1 120 ? -7.734 5.190 -8.684 1.00 96.19 120 LYS A N 1
ATOM 900 C CA . LYS A 1 120 ? -6.407 4.678 -9.040 1.00 96.19 120 LYS A CA 1
ATOM 901 C C . LYS A 1 120 ? -5.372 5.788 -9.252 1.00 96.19 120 LYS A C 1
ATOM 903 O O . LYS A 1 120 ? -4.186 5.551 -9.031 1.00 96.19 120 LYS A O 1
ATOM 908 N N . ALA A 1 121 ? -5.797 6.980 -9.677 1.00 97.62 121 ALA A N 1
ATOM 909 C CA . ALA A 1 121 ? -4.896 8.103 -9.918 1.00 97.62 121 ALA A CA 1
ATOM 910 C C . ALA A 1 121 ? -4.392 8.678 -8.591 1.00 97.62 121 ALA A C 1
ATOM 912 O O . ALA A 1 121 ? -3.187 8.852 -8.411 1.00 97.62 121 ALA A O 1
ATOM 913 N N . LEU A 1 122 ? -5.298 8.868 -7.630 1.00 97.81 122 LEU A N 1
ATOM 914 C CA . LEU A 1 122 ? -4.949 9.237 -6.262 1.00 97.81 122 LEU A CA 1
ATOM 915 C C . LEU A 1 122 ? -4.063 8.175 -5.601 1.00 97.81 122 LEU A C 1
ATOM 917 O O . LEU A 1 122 ? -3.061 8.517 -4.978 1.00 97.81 122 LEU A O 1
ATOM 921 N N . ALA A 1 123 ? -4.389 6.890 -5.767 1.00 97.88 123 ALA A N 1
ATOM 922 C CA . ALA A 1 123 ? -3.560 5.798 -5.261 1.00 97.88 123 ALA A CA 1
ATOM 923 C C . ALA A 1 123 ? -2.134 5.845 -5.828 1.00 97.88 123 ALA A C 1
ATOM 925 O O . ALA A 1 123 ? -1.171 5.741 -5.070 1.00 97.88 123 ALA A O 1
ATOM 926 N N . LEU A 1 124 ? -1.988 6.037 -7.146 1.00 98.44 124 LEU A N 1
ATOM 927 C CA . LEU A 1 124 ? -0.681 6.199 -7.779 1.00 98.44 124 LEU A CA 1
ATOM 928 C C . LEU A 1 124 ? 0.075 7.400 -7.200 1.00 98.44 124 LEU A C 1
ATOM 930 O O . LEU A 1 124 ? 1.268 7.277 -6.940 1.00 98.44 124 LEU A O 1
ATOM 934 N N . GLN A 1 125 ? -0.597 8.535 -6.992 1.00 98.38 125 GLN A N 1
ATOM 935 C CA . GLN A 1 125 ? 0.033 9.736 -6.448 1.00 98.38 125 GLN A CA 1
ATOM 936 C C . GLN A 1 125 ? 0.570 9.500 -5.032 1.00 98.38 125 GLN A C 1
ATOM 938 O O . GLN A 1 125 ? 1.749 9.737 -4.786 1.00 98.38 125 GLN A O 1
ATOM 943 N N . VAL A 1 126 ? -0.248 8.939 -4.136 1.00 98.44 126 VAL A N 1
ATOM 944 C CA . VAL A 1 126 ? 0.176 8.607 -2.764 1.00 98.44 126 VAL A CA 1
ATOM 945 C C . VAL A 1 126 ? 1.358 7.639 -2.775 1.00 98.44 126 VAL A C 1
ATOM 947 O O . VAL A 1 126 ? 2.335 7.846 -2.060 1.00 98.44 126 VAL A O 1
ATOM 950 N N . VAL A 1 127 ? 1.311 6.607 -3.622 1.00 98.44 127 VAL A N 1
ATOM 951 C CA . VAL A 1 127 ? 2.408 5.639 -3.753 1.00 98.44 127 VAL A CA 1
ATOM 952 C C . VAL A 1 127 ? 3.678 6.299 -4.299 1.00 98.44 127 VAL A C 1
ATOM 954 O O . VAL A 1 127 ? 4.757 6.024 -3.783 1.00 98.44 127 VAL A O 1
ATOM 957 N N . LYS A 1 128 ? 3.584 7.187 -5.298 1.00 98.31 128 LYS A N 1
ATOM 958 C CA . LYS A 1 128 ? 4.736 7.946 -5.820 1.00 98.31 128 LYS A CA 1
ATOM 959 C C . LYS A 1 128 ? 5.371 8.811 -4.734 1.00 98.31 128 LYS A C 1
ATOM 961 O O . LYS A 1 128 ? 6.589 8.768 -4.562 1.00 98.31 128 LYS A O 1
ATOM 966 N N . ASP A 1 129 ? 4.553 9.534 -3.978 1.00 98.31 129 ASP A N 1
ATOM 967 C CA . ASP A 1 129 ? 5.026 10.406 -2.905 1.00 98.31 129 ASP A CA 1
ATOM 968 C C . ASP A 1 129 ? 5.741 9.587 -1.821 1.00 98.31 129 ASP A C 1
ATOM 970 O O . ASP A 1 129 ? 6.892 9.875 -1.488 1.00 98.31 129 ASP A O 1
ATOM 974 N N . THR A 1 130 ? 5.132 8.487 -1.363 1.00 98.06 130 THR A N 1
ATOM 975 C CA . THR A 1 130 ? 5.736 7.578 -0.376 1.00 98.06 130 THR A CA 1
ATOM 976 C C . THR A 1 130 ? 7.002 6.885 -0.892 1.00 98.06 130 THR A C 1
ATOM 978 O O . THR A 1 130 ? 7.935 6.665 -0.120 1.00 98.06 130 THR A O 1
ATOM 981 N N . LEU A 1 131 ? 7.076 6.549 -2.184 1.00 98.12 131 LEU A N 1
ATOM 982 C CA . LEU A 1 131 ? 8.236 5.866 -2.761 1.00 98.12 131 LEU A CA 1
ATOM 983 C C . LEU A 1 131 ? 9.400 6.793 -3.123 1.00 98.12 131 LEU A C 1
ATOM 985 O O . LEU A 1 131 ? 10.482 6.287 -3.419 1.00 98.12 131 LEU A O 1
ATOM 989 N N . THR A 1 132 ? 9.229 8.116 -3.055 1.00 98.12 132 THR A N 1
ATOM 990 C CA . THR A 1 132 ? 10.271 9.106 -3.391 1.00 98.12 132 THR A CA 1
ATOM 991 C C . THR A 1 132 ? 11.649 8.799 -2.773 1.00 98.12 132 THR A C 1
ATOM 993 O O . THR A 1 132 ? 12.634 8.826 -3.518 1.00 98.12 132 THR A O 1
ATOM 996 N N . PRO A 1 133 ? 11.772 8.427 -1.479 1.00 96.88 133 PRO A N 1
ATOM 997 C CA . PRO A 1 133 ? 13.066 8.103 -0.865 1.00 96.88 133 PRO A CA 1
ATOM 998 C C . PRO A 1 133 ? 13.740 6.845 -1.433 1.00 96.88 133 PRO A C 1
ATOM 1000 O O . PRO A 1 133 ? 14.942 6.661 -1.262 1.00 96.88 133 PRO A O 1
ATOM 1003 N N . TYR A 1 134 ? 12.977 5.977 -2.101 1.00 97.06 134 TYR A N 1
ATOM 1004 C CA . TYR A 1 134 ? 13.419 4.681 -2.617 1.00 97.06 134 TYR A CA 1
ATOM 1005 C C . TYR A 1 134 ? 13.650 4.687 -4.131 1.00 97.06 134 TYR A C 1
ATOM 1007 O O . TYR A 1 134 ? 14.010 3.657 -4.688 1.00 97.06 134 TYR A O 1
ATOM 1015 N N . LEU A 1 135 ? 13.473 5.825 -4.815 1.00 97.62 135 LEU A N 1
ATOM 1016 C CA . LEU A 1 135 ? 13.698 5.946 -6.266 1.00 97.62 135 LEU A CA 1
ATOM 1017 C C . LEU A 1 135 ? 15.180 5.929 -6.667 1.00 97.62 135 LEU A C 1
ATOM 1019 O O . LEU A 1 135 ? 15.496 5.902 -7.860 1.00 97.62 135 LEU A O 1
ATOM 1023 N N . GLN A 1 136 ? 16.076 5.956 -5.681 1.00 95.50 136 GLN A N 1
ATOM 1024 C CA . GLN A 1 136 ? 17.523 5.851 -5.831 1.00 95.50 136 GLN A CA 1
ATOM 1025 C C . GLN A 1 136 ? 18.081 4.780 -4.882 1.00 95.50 136 GLN A C 1
ATOM 1027 O O . GLN A 1 136 ? 17.428 4.369 -3.922 1.00 95.50 136 GLN A O 1
ATOM 1032 N N . GLY A 1 137 ? 19.312 4.339 -5.142 1.00 94.38 137 GLY A N 1
ATOM 1033 C CA . GLY A 1 137 ? 19.984 3.338 -4.316 1.00 94.38 137 GLY A CA 1
ATOM 1034 C C . GLY A 1 137 ? 19.460 1.911 -4.543 1.00 94.38 137 GLY A C 1
ATOM 1035 O O . GLY A 1 137 ? 18.924 1.616 -5.613 1.00 94.38 137 GLY A O 1
ATOM 1036 N N . PRO A 1 138 ? 19.631 1.003 -3.564 1.00 94.62 138 PRO A N 1
ATOM 1037 C CA . PRO A 1 138 ? 19.414 -0.432 -3.765 1.00 94.62 138 PRO A CA 1
ATOM 1038 C C . PRO A 1 138 ? 17.952 -0.807 -4.051 1.00 94.62 138 PRO A C 1
ATOM 1040 O O . PRO A 1 138 ? 17.708 -1.768 -4.771 1.00 94.62 138 PRO A O 1
ATOM 1043 N N . HIS A 1 139 ? 16.995 -0.021 -3.549 1.00 96.81 139 HIS A N 1
ATOM 1044 C CA . HIS A 1 139 ? 15.553 -0.283 -3.668 1.00 96.81 139 HIS A CA 1
ATOM 1045 C C . HIS A 1 139 ? 14.919 0.310 -4.941 1.00 96.81 139 HIS A C 1
ATOM 1047 O O . HIS A 1 139 ? 13.751 0.050 -5.245 1.00 96.81 139 HIS A O 1
ATOM 1053 N N . ALA A 1 140 ? 15.684 1.088 -5.717 1.00 98.06 140 ALA A N 1
ATOM 1054 C CA . ALA A 1 140 ? 15.200 1.765 -6.918 1.00 98.06 140 ALA A CA 1
ATOM 1055 C C . ALA A 1 140 ? 14.555 0.832 -7.957 1.00 98.06 140 ALA A C 1
ATOM 1057 O O . ALA A 1 140 ? 13.505 1.202 -8.491 1.00 98.06 140 ALA A O 1
ATOM 1058 N N . PRO A 1 141 ? 15.087 -0.376 -8.240 1.00 98.00 141 PRO A N 1
ATOM 1059 C CA . PRO A 1 141 ? 14.441 -1.292 -9.174 1.00 98.00 141 PRO A CA 1
ATOM 1060 C C . PRO A 1 141 ? 13.024 -1.679 -8.738 1.00 98.00 141 PRO A C 1
ATOM 1062 O O . PRO A 1 141 ? 12.101 -1.617 -9.552 1.00 98.00 141 PRO A O 1
ATOM 1065 N N . ALA A 1 142 ? 12.823 -2.021 -7.461 1.00 97.94 142 ALA A N 1
ATOM 1066 C CA . ALA A 1 142 ? 11.514 -2.383 -6.920 1.00 97.94 142 ALA A CA 1
ATOM 1067 C C . ALA A 1 142 ? 10.553 -1.181 -6.907 1.00 97.94 142 ALA A C 1
ATOM 1069 O O . ALA A 1 142 ? 9.391 -1.310 -7.308 1.00 97.94 142 ALA A O 1
ATOM 1070 N N . ALA A 1 143 ? 11.040 0.002 -6.513 1.00 98.50 143 ALA A N 1
ATOM 1071 C CA . ALA A 1 143 ? 10.239 1.225 -6.443 1.00 98.50 143 ALA A CA 1
ATOM 1072 C C . ALA A 1 143 ? 9.738 1.674 -7.825 1.00 98.50 143 ALA A C 1
ATOM 1074 O O . ALA A 1 143 ? 8.537 1.878 -8.014 1.00 98.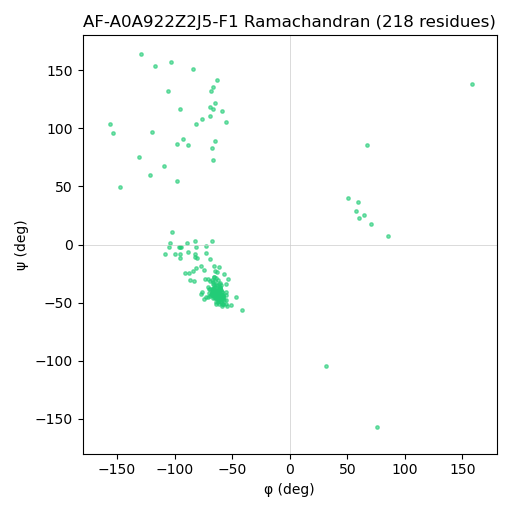50 143 ALA A O 1
ATOM 1075 N N . TRP A 1 144 ? 10.626 1.749 -8.822 1.00 98.62 144 TRP A N 1
ATOM 1076 C CA . TRP A 1 144 ? 10.236 2.094 -10.191 1.00 98.62 144 TRP A CA 1
ATOM 1077 C C . TRP A 1 144 ? 9.315 1.043 -10.819 1.00 98.62 144 TRP A C 1
ATOM 1079 O O . TRP A 1 144 ? 8.342 1.404 -11.479 1.00 98.62 144 TRP A O 1
ATOM 1089 N N . THR A 1 145 ? 9.561 -0.246 -10.573 1.00 98.56 145 THR A N 1
ATOM 1090 C CA . THR A 1 145 ? 8.678 -1.331 -11.046 1.00 98.56 145 THR A CA 1
ATOM 1091 C C . THR A 1 145 ? 7.268 -1.192 -10.474 1.00 98.56 145 THR A C 1
ATOM 1093 O O . THR A 1 145 ? 6.278 -1.332 -11.191 1.00 98.56 145 THR A O 1
ATOM 1096 N N . THR A 1 146 ? 7.167 -0.873 -9.186 1.00 98.62 146 THR A N 1
ATOM 1097 C CA . THR A 1 146 ? 5.892 -0.670 -8.492 1.00 98.62 146 THR A CA 1
ATOM 1098 C C . THR A 1 146 ? 5.110 0.498 -9.076 1.00 98.62 146 THR A C 1
ATOM 1100 O O . THR A 1 146 ? 3.924 0.351 -9.374 1.00 98.62 146 THR A O 1
ATOM 1103 N N . ILE A 1 147 ? 5.779 1.630 -9.310 1.00 98.75 147 ILE A N 1
ATOM 1104 C CA . ILE A 1 147 ? 5.181 2.786 -9.987 1.00 98.75 147 ILE A CA 1
ATOM 1105 C C . ILE A 1 147 ? 4.693 2.394 -11.386 1.00 98.75 147 ILE A C 1
ATOM 1107 O O . ILE A 1 147 ? 3.547 2.679 -11.724 1.00 98.75 147 ILE A O 1
ATOM 1111 N N . GLY A 1 148 ? 5.509 1.676 -12.161 1.00 98.06 148 GLY A N 1
ATOM 1112 C CA . GLY A 1 148 ? 5.136 1.250 -13.509 1.00 98.06 148 GLY A CA 1
ATOM 1113 C C . GLY A 1 148 ? 3.925 0.312 -13.549 1.00 98.06 148 GLY A C 1
ATOM 1114 O O . GLY A 1 148 ? 3.055 0.468 -14.401 1.00 98.06 148 GLY A O 1
ATOM 1115 N N . ARG A 1 149 ? 3.788 -0.611 -12.589 1.00 97.88 149 ARG A N 1
ATOM 1116 C CA . ARG A 1 149 ? 2.581 -1.455 -12.473 1.00 97.88 149 ARG A CA 1
ATOM 1117 C C . ARG A 1 149 ? 1.332 -0.657 -12.110 1.00 97.88 149 ARG A C 1
ATOM 1119 O O . ARG A 1 149 ? 0.250 -0.937 -12.621 1.00 97.88 149 ARG A O 1
ATOM 1126 N N . MET A 1 150 ? 1.471 0.344 -11.244 1.00 98.06 150 MET A N 1
ATOM 1127 C CA . MET A 1 150 ? 0.366 1.245 -10.912 1.00 98.06 150 MET A CA 1
ATOM 1128 C C . MET A 1 150 ? -0.045 2.095 -12.132 1.00 98.06 150 MET A C 1
ATOM 1130 O O . MET A 1 150 ? -1.2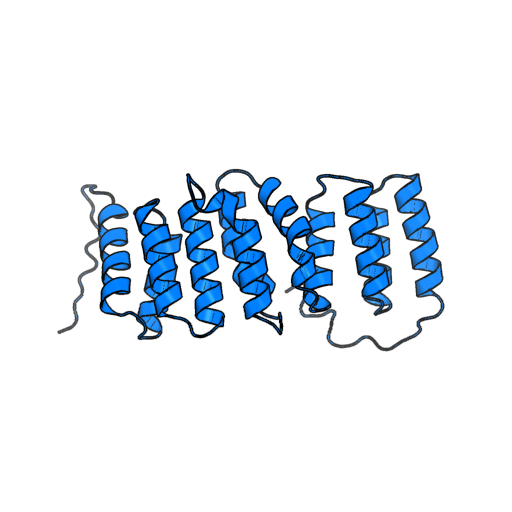36 2.281 -12.371 1.00 98.06 150 MET A O 1
ATOM 1134 N N . GLU A 1 151 ? 0.918 2.536 -12.951 1.00 97.81 151 GLU A N 1
ATOM 1135 C CA . GLU A 1 151 ? 0.688 3.236 -14.228 1.00 97.81 151 GLU A CA 1
ATOM 1136 C C . GLU A 1 151 ? -0.011 2.339 -15.265 1.00 97.81 151 GLU A C 1
ATOM 1138 O O . GLU A 1 151 ? -0.959 2.775 -15.920 1.00 97.81 151 GLU A O 1
ATOM 1143 N N . LEU A 1 152 ? 0.359 1.056 -15.359 1.00 94.88 152 LEU A N 1
ATOM 1144 C CA . LEU A 1 152 ? -0.377 0.075 -16.168 1.00 94.88 152 LEU A CA 1
ATOM 1145 C C . LEU A 1 152 ? -1.827 -0.098 -15.711 1.00 94.88 152 LEU A C 1
ATOM 1147 O O . LEU A 1 152 ? -2.726 -0.231 -16.541 1.00 94.88 152 LEU A O 1
ATOM 1151 N N . GLY A 1 153 ? -2.077 -0.056 -14.400 1.00 93.44 153 GLY A N 1
ATOM 1152 C CA . GLY A 1 153 ? -3.427 -0.094 -13.835 1.00 93.44 153 GLY A CA 1
ATOM 1153 C C . GLY A 1 153 ? -4.317 1.086 -14.252 1.00 93.44 153 GLY A C 1
ATOM 1154 O O . GLY A 1 153 ? -5.545 0.972 -14.150 1.00 93.44 153 GLY A O 1
ATOM 1155 N N . LEU A 1 154 ? -3.702 2.176 -14.724 1.00 95.62 154 LEU A N 1
ATOM 1156 C CA . LEU A 1 154 ? -4.316 3.383 -15.289 1.00 95.62 154 LEU A CA 1
ATOM 1157 C C . LEU A 1 154 ? -4.262 3.429 -16.826 1.00 95.62 154 LEU A C 1
ATOM 1159 O O . LEU A 1 154 ? -4.544 4.475 -17.402 1.00 95.62 154 LEU A O 1
ATOM 1163 N N . GLU A 1 155 ? -3.885 2.329 -17.483 1.00 94.25 155 GLU A N 1
ATOM 1164 C CA . GLU A 1 155 ? -3.738 2.250 -18.943 1.00 94.25 155 GLU A CA 1
ATOM 1165 C C . GLU A 1 155 ? -2.706 3.250 -19.502 1.00 94.25 155 GLU A C 1
ATOM 1167 O O . GLU A 1 155 ? -2.864 3.788 -20.595 1.00 94.25 155 GLU A O 1
ATOM 1172 N N . GLN A 1 156 ? -1.613 3.482 -18.761 1.00 95.00 156 GLN A N 1
ATOM 1173 C CA . GLN A 1 156 ? -0.513 4.377 -19.152 1.00 95.00 156 GLN A CA 1
ATOM 1174 C C . GLN A 1 156 ? 0.770 3.593 -19.497 1.00 95.00 156 GLN A C 1
ATOM 1176 O O . GLN A 1 156 ? 1.771 3.693 -18.780 1.00 95.00 156 GLN A O 1
ATOM 1181 N N . PRO A 1 157 ? 0.793 2.812 -20.595 1.00 94.75 157 PRO A N 1
ATOM 1182 C CA . PRO A 1 157 ? 1.930 1.953 -20.928 1.00 94.75 157 PRO A CA 1
ATOM 1183 C C . PRO A 1 157 ? 3.230 2.707 -21.195 1.00 94.75 157 PRO A C 1
ATOM 1185 O O . PRO A 1 157 ? 4.299 2.224 -20.837 1.00 94.75 157 PRO A O 1
ATOM 1188 N N . GLU A 1 158 ? 3.161 3.901 -21.786 1.00 94.25 158 GLU A N 1
ATOM 1189 C CA . GLU A 1 158 ? 4.357 4.706 -22.052 1.00 94.25 158 GLU A CA 1
ATOM 1190 C C . GLU A 1 158 ? 5.013 5.192 -20.754 1.00 94.25 158 GLU A C 1
ATOM 1192 O O . GLU A 1 158 ? 6.238 5.152 -20.618 1.00 94.25 158 GLU A O 1
ATOM 1197 N N . ALA A 1 159 ? 4.204 5.590 -19.765 1.00 96.50 159 ALA A N 1
ATOM 1198 C CA . ALA A 1 159 ? 4.696 5.943 -18.436 1.00 96.50 159 ALA A CA 1
ATOM 1199 C C . ALA A 1 159 ? 5.307 4.714 -17.746 1.00 96.50 159 ALA A C 1
ATOM 1201 O O . ALA A 1 159 ? 6.452 4.771 -17.293 1.00 96.50 159 ALA A O 1
ATOM 1202 N N . ALA A 1 160 ? 4.610 3.575 -17.798 1.00 97.38 160 ALA A N 1
ATOM 1203 C CA . ALA A 1 160 ? 5.097 2.321 -17.239 1.00 97.38 160 ALA A CA 1
ATOM 1204 C C . ALA A 1 160 ? 6.425 1.868 -17.867 1.00 97.38 160 ALA A C 1
ATOM 1206 O O . ALA A 1 160 ? 7.321 1.417 -17.155 1.00 97.38 160 ALA A O 1
ATOM 1207 N N . LEU A 1 161 ? 6.599 2.045 -19.179 1.00 96.75 161 LEU A N 1
ATOM 1208 C CA . LEU A 1 161 ? 7.847 1.746 -19.876 1.00 96.75 161 LEU A CA 1
ATOM 1209 C C . LEU A 1 161 ? 8.983 2.697 -19.458 1.00 96.75 161 LEU A C 1
ATOM 1211 O O . LEU A 1 161 ? 10.127 2.265 -19.305 1.00 96.75 161 LEU A O 1
ATOM 1215 N N . ILE A 1 162 ? 8.696 3.987 -19.240 1.00 97.19 162 ILE A N 1
ATOM 1216 C CA . ILE A 1 162 ? 9.672 4.926 -18.662 1.00 97.19 162 ILE A CA 1
ATOM 1217 C C . ILE A 1 162 ? 10.092 4.455 -17.265 1.00 97.19 162 ILE A C 1
ATOM 1219 O O . ILE A 1 162 ? 11.289 4.434 -16.968 1.00 97.19 162 ILE A O 1
ATOM 1223 N N . SER A 1 163 ? 9.137 4.051 -16.429 1.00 98.19 163 SER A N 1
ATOM 1224 C CA . SER A 1 163 ? 9.392 3.510 -15.094 1.00 98.19 163 SER A CA 1
ATOM 1225 C C . SER A 1 163 ? 10.232 2.225 -15.158 1.00 98.19 163 SER A C 1
ATOM 1227 O O . SER A 1 163 ? 11.257 2.135 -14.483 1.00 98.19 163 SER A O 1
ATOM 1229 N N . ALA A 1 164 ? 9.909 1.285 -16.052 1.00 97.62 164 ALA A N 1
ATOM 1230 C CA . ALA A 1 164 ? 10.699 0.074 -16.282 1.00 97.62 164 ALA A CA 1
ATOM 1231 C C . ALA A 1 164 ? 12.151 0.394 -16.680 1.00 97.62 164 ALA A C 1
ATOM 1233 O O . ALA A 1 164 ? 13.086 -0.158 -16.098 1.00 97.62 164 ALA A O 1
ATOM 1234 N N . ARG A 1 165 ? 12.363 1.345 -17.603 1.00 97.31 165 ARG A N 1
ATOM 1235 C CA . ARG A 1 165 ? 13.711 1.799 -17.991 1.00 97.31 165 ARG A CA 1
ATOM 1236 C C . ARG A 1 165 ? 14.489 2.381 -16.815 1.00 97.31 165 ARG A C 1
ATOM 1238 O O . ARG A 1 165 ? 15.660 2.055 -16.653 1.00 97.31 165 ARG A O 1
ATOM 1245 N N . LYS A 1 166 ? 13.858 3.223 -15.991 1.00 98.19 166 LYS A N 1
ATOM 1246 C CA . LYS A 1 166 ? 14.502 3.811 -14.804 1.00 98.19 166 LYS A CA 1
ATOM 1247 C C . LYS A 1 166 ? 14.890 2.744 -13.781 1.00 98.19 166 LYS A C 1
ATOM 1249 O O . LYS A 1 166 ? 16.009 2.771 -13.277 1.00 98.19 166 LYS A O 1
ATOM 1254 N N . GLY A 1 167 ? 14.002 1.784 -13.520 1.00 97.62 167 GLY A N 1
ATOM 1255 C CA . GLY A 1 167 ? 14.288 0.657 -12.632 1.00 97.62 167 GLY A CA 1
ATOM 1256 C C . GLY A 1 167 ? 15.430 -0.218 -13.150 1.00 97.62 167 GLY A C 1
ATOM 1257 O O . GLY A 1 167 ? 16.333 -0.558 -12.389 1.00 97.62 167 GLY A O 1
ATOM 1258 N N . HIS A 1 168 ? 15.425 -0.541 -14.446 1.00 97.44 168 HIS A N 1
ATOM 1259 C CA . HIS A 1 168 ? 16.474 -1.346 -15.073 1.00 97.44 168 HIS A CA 1
ATOM 1260 C C . HIS A 1 168 ? 17.827 -0.622 -15.081 1.00 97.44 168 HIS A C 1
ATOM 1262 O O . HIS A 1 168 ? 18.843 -1.226 -14.761 1.00 97.44 168 HIS A O 1
ATOM 1268 N N . ALA A 1 169 ? 17.847 0.684 -15.364 1.00 97.00 169 ALA A N 1
ATOM 1269 C CA . ALA A 1 169 ? 19.066 1.491 -15.311 1.00 97.00 169 ALA A CA 1
ATOM 1270 C C . ALA A 1 169 ? 19.676 1.560 -13.900 1.00 97.00 169 ALA A C 1
ATOM 1272 O O . ALA A 1 169 ? 20.892 1.672 -13.770 1.00 97.00 169 ALA A O 1
ATOM 1273 N N . ALA A 1 170 ? 18.853 1.479 -12.847 1.00 96.81 170 ALA A N 1
ATOM 1274 C CA . ALA A 1 170 ? 19.340 1.450 -11.470 1.00 96.81 170 ALA A CA 1
ATOM 1275 C C . ALA A 1 170 ? 20.055 0.133 -11.124 1.00 96.81 170 ALA A C 1
ATOM 1277 O O . ALA A 1 170 ? 21.061 0.151 -10.417 1.00 96.81 170 ALA A O 1
ATOM 1278 N N . ASN A 1 171 ? 19.553 -1.003 -11.618 1.00 95.25 171 ASN A N 1
ATOM 1279 C CA . ASN A 1 171 ? 20.231 -2.294 -11.518 1.00 95.25 171 ASN A CA 1
ATOM 1280 C C . ASN A 1 171 ? 19.755 -3.252 -12.632 1.00 95.25 171 ASN A C 1
ATOM 1282 O O . ASN A 1 171 ? 18.686 -3.858 -12.489 1.00 95.25 171 ASN A O 1
ATOM 1286 N N . PRO A 1 172 ? 20.559 -3.465 -13.691 1.00 94.75 172 PRO A N 1
ATOM 1287 C CA . PRO A 1 172 ? 20.194 -4.353 -14.798 1.00 94.75 172 PRO A CA 1
ATOM 1288 C C . PRO A 1 172 ? 20.016 -5.827 -14.401 1.00 94.75 172 PRO A C 1
ATOM 1290 O O . PRO A 1 172 ? 19.285 -6.567 -15.064 1.00 94.75 172 PRO A O 1
ATOM 1293 N N . GLN A 1 173 ? 20.646 -6.262 -13.302 1.00 93.56 173 GLN A N 1
ATOM 1294 C CA . GLN A 1 173 ? 20.497 -7.619 -12.764 1.00 93.56 173 GLN A CA 1
ATOM 1295 C C . GLN A 1 173 ? 19.223 -7.808 -11.941 1.00 93.56 173 GLN A C 1
ATOM 1297 O O . GLN A 1 173 ? 18.872 -8.941 -11.617 1.00 93.56 173 GLN A O 1
ATOM 1302 N N . SER A 1 174 ? 18.518 -6.731 -11.590 1.00 93.81 174 SER A N 1
ATOM 1303 C CA . SER A 1 174 ? 17.272 -6.858 -10.845 1.00 93.81 174 SER A CA 1
ATOM 1304 C C . SER A 1 174 ? 16.185 -7.502 -11.714 1.00 93.81 174 SER A C 1
ATOM 1306 O O . SER A 1 174 ? 15.957 -7.044 -12.837 1.00 93.81 174 SER A O 1
ATOM 1308 N N . PRO A 1 175 ? 15.460 -8.514 -11.205 1.00 93.56 175 PRO A N 1
ATOM 1309 C CA . PRO A 1 175 ? 14.360 -9.123 -11.943 1.00 93.56 175 PRO A CA 1
ATOM 1310 C C . PRO A 1 175 ? 13.110 -8.231 -11.981 1.00 93.56 175 PRO A C 1
ATOM 1312 O O . PRO A 1 175 ? 12.287 -8.389 -12.879 1.00 93.56 175 PRO A O 1
ATOM 1315 N N . PHE A 1 176 ? 12.940 -7.278 -11.050 1.00 95.69 176 PHE A N 1
ATOM 1316 C CA . PHE A 1 176 ? 11.704 -6.486 -10.956 1.00 95.69 176 PHE A CA 1
ATOM 1317 C C . PHE A 1 176 ? 11.391 -5.699 -12.244 1.00 95.69 176 PHE A C 1
ATOM 1319 O O . PHE A 1 176 ? 10.301 -5.892 -12.795 1.00 95.69 176 PHE A O 1
ATOM 1326 N N . PRO A 1 177 ? 12.320 -4.890 -12.796 1.00 96.81 177 PRO A N 1
ATOM 1327 C CA . PRO A 1 177 ? 12.034 -4.109 -13.997 1.00 96.81 177 PRO A CA 1
ATOM 1328 C C . PRO A 1 177 ? 11.880 -4.993 -15.239 1.00 96.81 177 PRO A C 1
ATOM 1330 O O . PRO A 1 177 ? 11.086 -4.672 -16.120 1.00 96.81 177 PRO A O 1
ATOM 1333 N N . ALA A 1 178 ? 12.595 -6.123 -15.291 1.00 95.88 178 ALA A N 1
ATOM 1334 C CA . ALA A 1 178 ? 12.483 -7.100 -16.370 1.00 95.88 178 ALA A CA 1
ATOM 1335 C C . ALA A 1 178 ? 11.105 -7.777 -16.387 1.00 95.88 178 ALA A C 1
ATOM 1337 O O . ALA A 1 178 ? 10.519 -7.932 -17.454 1.00 95.88 178 ALA A O 1
ATOM 1338 N N . MET A 1 179 ? 10.542 -8.103 -15.219 1.00 95.19 179 MET A N 1
ATOM 1339 C CA . MET A 1 179 ? 9.189 -8.660 -15.117 1.00 95.19 179 MET A CA 1
ATOM 1340 C C . MET A 1 179 ? 8.107 -7.659 -15.538 1.00 95.19 179 MET A C 1
ATOM 1342 O O . MET A 1 179 ? 7.143 -8.048 -16.188 1.00 95.19 179 MET A O 1
ATOM 1346 N N . LEU A 1 180 ? 8.253 -6.371 -15.205 1.00 96.50 180 LEU A N 1
ATOM 1347 C CA . LEU A 1 180 ? 7.344 -5.332 -15.710 1.00 96.50 180 LEU A CA 1
ATOM 1348 C C . LEU A 1 180 ? 7.481 -5.145 -17.228 1.00 96.50 180 LEU A C 1
ATOM 1350 O O . LEU A 1 180 ? 6.480 -4.978 -17.920 1.00 96.50 180 LEU A O 1
ATOM 1354 N N . ALA A 1 181 ? 8.705 -5.180 -17.755 1.00 96.12 181 ALA A N 1
ATOM 1355 C CA . ALA A 1 181 ? 8.931 -5.122 -19.194 1.00 96.12 181 ALA A CA 1
ATOM 1356 C C . ALA A 1 181 ? 8.315 -6.333 -19.915 1.00 96.12 181 ALA A C 1
ATOM 1358 O O . ALA A 1 181 ? 7.681 -6.163 -20.952 1.00 96.12 181 ALA A O 1
ATOM 1359 N N . LEU A 1 182 ? 8.417 -7.535 -19.343 1.00 94.81 182 LEU A N 1
ATOM 1360 C CA . LEU A 1 182 ? 7.752 -8.724 -19.874 1.00 94.81 182 LEU A CA 1
ATOM 1361 C C . LEU A 1 182 ? 6.225 -8.556 -19.900 1.00 94.81 182 LEU A C 1
ATOM 1363 O O . LEU A 1 182 ? 5.612 -8.809 -20.932 1.00 94.81 182 LEU A O 1
ATOM 1367 N N . GLU A 1 183 ? 5.624 -8.044 -18.820 1.00 94.25 183 GLU A N 1
ATOM 1368 C CA . GLU A 1 183 ? 4.183 -7.751 -18.773 1.00 94.25 183 GLU A CA 1
ATOM 1369 C C . GLU A 1 183 ? 3.762 -6.752 -19.871 1.00 94.25 183 GLU A C 1
ATOM 1371 O O . GLU A 1 183 ? 2.733 -6.932 -20.521 1.00 94.25 183 GLU A O 1
ATOM 1376 N N . LEU A 1 184 ? 4.566 -5.713 -20.125 1.00 94.38 184 LEU A N 1
ATOM 1377 C CA . LEU A 1 184 ? 4.339 -4.762 -21.221 1.00 94.38 184 LEU A CA 1
ATOM 1378 C C . LEU A 1 184 ? 4.345 -5.461 -22.593 1.00 94.38 184 LEU A C 1
ATOM 1380 O O . LEU A 1 184 ? 3.424 -5.253 -23.389 1.00 94.38 184 LEU A O 1
ATOM 1384 N N . VAL A 1 185 ? 5.332 -6.329 -22.849 1.00 93.31 185 VAL A N 1
ATOM 1385 C CA . VAL A 1 185 ? 5.438 -7.108 -24.097 1.00 93.31 185 VAL A CA 1
ATOM 1386 C C . VAL A 1 185 ? 4.232 -8.028 -24.284 1.00 93.31 185 VAL A C 1
ATOM 1388 O O . VAL A 1 185 ? 3.631 -8.021 -25.359 1.00 93.31 185 VAL A O 1
ATOM 1391 N N . GLU A 1 186 ? 3.838 -8.775 -23.249 1.00 90.56 186 GLU A N 1
ATOM 1392 C CA . GLU A 1 186 ? 2.687 -9.692 -23.288 1.00 90.56 186 GLU A CA 1
ATOM 1393 C C . GLU A 1 186 ? 1.374 -8.964 -23.599 1.00 90.56 186 GLU A C 1
ATOM 1395 O O . GLU A 1 186 ? 0.506 -9.495 -24.292 1.00 90.56 186 GLU A O 1
ATOM 1400 N N . ARG A 1 187 ? 1.243 -7.714 -23.143 1.00 89.75 187 ARG A N 1
ATOM 1401 C CA . ARG A 1 187 ? 0.085 -6.852 -23.424 1.00 89.75 187 ARG A CA 1
ATOM 1402 C C . ARG A 1 187 ? 0.157 -6.175 -24.797 1.00 89.75 187 ARG A C 1
ATOM 1404 O O . ARG A 1 187 ? -0.763 -5.443 -25.158 1.00 89.75 187 ARG A O 1
ATOM 1411 N N . GLY A 1 188 ? 1.232 -6.391 -25.559 1.00 83.44 188 GLY A N 1
ATOM 1412 C CA . GLY A 1 188 ? 1.480 -5.746 -26.850 1.00 83.44 188 GLY A CA 1
ATOM 1413 C C . GLY A 1 188 ? 1.815 -4.254 -26.744 1.00 83.44 188 GLY A C 1
ATOM 1414 O O . GLY A 1 188 ? 1.706 -3.529 -27.730 1.00 83.44 188 GLY A O 1
ATOM 1415 N N . GLN A 1 189 ? 2.208 -3.778 -25.561 1.00 75.94 189 GLN A N 1
ATOM 1416 C CA . GLN A 1 189 ? 2.450 -2.368 -25.263 1.00 75.94 189 GLN A CA 1
ATOM 1417 C C . GLN A 1 189 ? 3.958 -2.089 -25.161 1.00 75.94 189 GLN A C 1
ATOM 1419 O O . GLN A 1 189 ? 4.693 -2.817 -24.506 1.00 75.94 189 GLN A O 1
ATOM 1424 N N . GLY A 1 190 ? 4.454 -1.033 -25.818 1.00 65.88 190 GLY A N 1
ATOM 1425 C CA . GLY A 1 190 ? 5.868 -0.641 -25.707 1.00 65.88 190 GLY A CA 1
ATOM 1426 C C . GLY A 1 190 ? 6.881 -1.664 -26.254 1.00 65.88 190 GLY A C 1
ATOM 1427 O O . GLY A 1 190 ? 8.031 -1.660 -25.816 1.00 65.88 190 GLY A O 1
ATOM 1428 N N . GLN A 1 191 ? 6.464 -2.513 -27.207 1.00 69.75 191 GLN A N 1
ATOM 1429 C CA . GLN A 1 191 ? 7.164 -3.729 -27.665 1.00 69.75 191 GLN A CA 1
ATOM 1430 C C . GLN A 1 191 ? 8.683 -3.578 -27.815 1.00 69.75 191 GLN A C 1
ATOM 1432 O O . GLN A 1 191 ? 9.423 -4.294 -27.154 1.00 69.75 191 GLN A O 1
ATOM 1437 N N . ARG A 1 192 ? 9.176 -2.613 -28.604 1.00 78.62 192 ARG A N 1
ATOM 1438 C CA . ARG A 1 192 ? 10.630 -2.496 -28.834 1.00 78.62 192 ARG A CA 1
ATOM 1439 C C . ARG A 1 192 ? 11.408 -2.175 -27.556 1.00 78.62 192 ARG A C 1
ATOM 1441 O O . ARG A 1 192 ? 12.354 -2.871 -27.221 1.00 78.62 192 ARG A O 1
ATOM 1448 N N . GLY A 1 193 ? 10.986 -1.146 -26.821 1.00 86.81 193 GLY A N 1
ATOM 1449 C CA . GLY A 1 193 ? 11.714 -0.706 -25.629 1.00 86.81 193 GLY A CA 1
ATOM 1450 C C . GLY A 1 193 ? 11.605 -1.680 -24.455 1.00 86.81 193 GLY A C 1
ATOM 1451 O O . GLY A 1 193 ? 12.522 -1.752 -23.642 1.00 86.81 193 GLY A O 1
ATOM 1452 N N . ALA A 1 194 ? 10.495 -2.412 -24.349 1.00 91.12 194 ALA A N 1
ATOM 1453 C CA . ALA A 1 194 ? 10.303 -3.421 -23.317 1.00 91.12 194 ALA A CA 1
ATOM 1454 C C . ALA A 1 194 ? 11.091 -4.709 -23.629 1.00 91.12 194 ALA A C 1
ATOM 1456 O O . ALA A 1 194 ? 11.742 -5.254 -22.738 1.00 91.12 194 ALA A O 1
ATOM 1457 N N . GLU A 1 195 ? 11.117 -5.153 -24.891 1.00 92.19 195 GLU A N 1
ATOM 1458 C CA . GLU A 1 195 ? 11.937 -6.294 -25.323 1.00 92.19 195 GLU A CA 1
ATOM 1459 C C . GLU A 1 195 ? 13.428 -6.074 -25.057 1.00 92.19 195 GLU A C 1
ATOM 1461 O O . GLU A 1 195 ? 14.105 -6.996 -24.602 1.00 92.19 195 GLU A O 1
ATOM 1466 N N . ASP A 1 196 ? 13.935 -4.862 -25.298 1.00 93.38 196 ASP A N 1
ATOM 1467 C CA . ASP A 1 196 ? 15.339 -4.525 -25.046 1.00 93.38 196 ASP A CA 1
ATOM 1468 C C . ASP A 1 196 ? 15.712 -4.724 -23.567 1.00 93.38 196 ASP A C 1
ATOM 1470 O O . ASP A 1 196 ? 16.747 -5.321 -23.265 1.00 93.38 196 ASP A O 1
ATOM 1474 N N . ILE A 1 197 ? 14.838 -4.306 -22.639 1.00 95.12 197 ILE A N 1
ATOM 1475 C CA . ILE A 1 197 ? 15.029 -4.503 -21.191 1.00 95.12 197 ILE A CA 1
ATOM 1476 C C . ILE A 1 197 ? 15.081 -5.997 -20.850 1.00 95.12 197 ILE A C 1
ATOM 1478 O O . ILE A 1 197 ? 15.954 -6.429 -20.096 1.00 95.12 197 ILE A O 1
ATOM 1482 N N . VAL A 1 198 ? 14.158 -6.794 -21.398 1.00 93.56 198 VAL A N 1
ATOM 1483 C CA . VAL A 1 198 ? 14.102 -8.242 -21.140 1.00 93.56 198 VAL A CA 1
ATOM 1484 C C . VAL A 1 198 ? 15.360 -8.935 -21.670 1.00 93.56 198 VAL A C 1
ATOM 1486 O O . VAL A 1 198 ? 15.977 -9.722 -20.953 1.00 93.56 198 VAL A O 1
ATOM 1489 N N . ARG A 1 199 ? 15.782 -8.624 -22.902 1.00 93.31 199 ARG A N 1
ATOM 1490 C CA . ARG A 1 199 ? 16.985 -9.207 -23.520 1.00 93.31 199 ARG A CA 1
ATOM 1491 C C . ARG A 1 199 ? 18.248 -8.860 -22.742 1.00 93.31 199 ARG A C 1
ATOM 1493 O O . ARG A 1 199 ? 19.067 -9.744 -22.492 1.00 93.31 199 ARG A O 1
ATOM 1500 N N . GLU A 1 200 ? 18.397 -7.601 -22.341 1.00 93.44 200 GLU A N 1
ATOM 1501 C CA . GLU A 1 200 ? 19.556 -7.164 -21.568 1.00 93.44 200 GLU A CA 1
ATOM 1502 C C . GLU A 1 200 ? 19.580 -7.822 -20.187 1.00 93.44 200 GLU A C 1
ATOM 1504 O O . GLU A 1 200 ? 20.617 -8.340 -19.774 1.00 93.44 200 GLU A O 1
ATOM 1509 N N . HIS A 1 201 ? 18.433 -7.916 -19.508 1.00 93.19 201 HIS A N 1
ATOM 1510 C CA . HIS A 1 201 ? 18.348 -8.646 -18.246 1.00 93.19 201 HIS A CA 1
ATOM 1511 C C . HIS A 1 201 ? 18.795 -10.105 -18.399 1.00 93.19 201 HIS A C 1
ATOM 1513 O O . HIS A 1 201 ? 19.644 -10.555 -17.637 1.00 93.19 201 HIS A O 1
ATOM 1519 N N . LEU A 1 202 ? 18.308 -10.835 -19.410 1.00 92.00 202 LEU A N 1
ATOM 1520 C CA . LEU A 1 202 ? 18.722 -12.223 -19.658 1.00 92.00 202 LEU A CA 1
ATOM 1521 C C . LEU A 1 202 ? 20.229 -12.345 -19.927 1.00 92.00 202 LEU A C 1
ATOM 1523 O O . LEU A 1 202 ? 20.856 -13.305 -19.475 1.00 92.00 202 LEU A O 1
ATOM 1527 N N . ARG A 1 203 ? 20.827 -11.370 -20.621 1.00 92.12 203 ARG A N 1
ATOM 1528 C CA . ARG A 1 203 ? 22.269 -11.335 -20.897 1.00 92.12 203 ARG A CA 1
ATOM 1529 C C . ARG A 1 203 ? 23.097 -11.160 -19.624 1.00 92.12 203 ARG A C 1
ATOM 1531 O O . ARG A 1 203 ? 24.126 -11.813 -19.487 1.00 92.12 203 ARG A O 1
ATOM 1538 N N . VAL A 1 204 ? 22.664 -10.28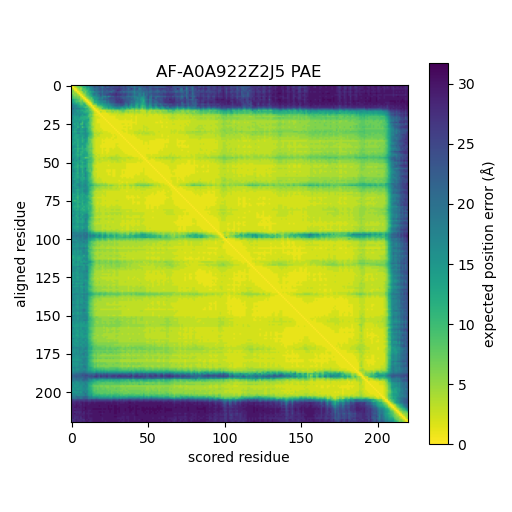7 -18.713 1.00 90.12 204 VAL A N 1
ATOM 1539 C CA . VAL A 1 204 ? 23.406 -9.957 -17.480 1.00 90.12 204 VAL A CA 1
ATOM 1540 C C . VAL A 1 204 ? 23.063 -10.911 -16.319 1.00 90.12 204 VAL A C 1
ATOM 1542 O O . VAL A 1 204 ? 23.877 -11.094 -15.413 1.00 90.12 204 VAL A O 1
ATOM 1545 N N . ALA A 1 205 ? 21.886 -11.543 -16.340 1.00 78.38 205 ALA A N 1
ATOM 1546 C CA . ALA A 1 205 ? 21.456 -12.551 -15.367 1.00 78.38 205 ALA A CA 1
ATOM 1547 C C . ALA A 1 205 ? 21.971 -13.963 -15.692 1.00 78.38 205 ALA A C 1
ATOM 1549 O O . ALA A 1 205 ? 22.072 -14.793 -14.789 1.00 78.38 205 ALA A O 1
ATOM 1550 N N . SER A 1 206 ? 22.320 -14.248 -16.953 1.00 67.69 206 SER A N 1
ATOM 1551 C CA . SER A 1 206 ? 22.967 -15.510 -17.324 1.00 67.69 206 SER A CA 1
ATOM 1552 C C . SER A 1 206 ? 24.367 -15.575 -16.702 1.00 67.69 206 SER A C 1
ATOM 1554 O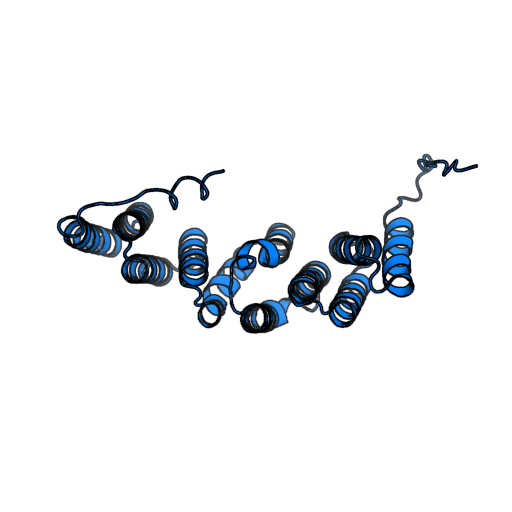 O . SER A 1 206 ? 25.222 -14.761 -17.064 1.00 67.69 206 SER A O 1
ATOM 1556 N N . PRO A 1 207 ? 24.664 -16.530 -15.800 1.00 54.41 207 PRO A N 1
ATOM 1557 C CA . PRO A 1 207 ? 26.036 -16.742 -15.383 1.00 54.41 207 PRO A CA 1
ATOM 1558 C C . PRO A 1 207 ? 26.811 -17.233 -16.606 1.00 54.41 207 PRO A C 1
ATOM 1560 O O . PRO A 1 207 ? 26.481 -18.266 -17.190 1.00 54.41 207 PRO A O 1
ATOM 1563 N N . ALA A 1 208 ? 27.859 -16.510 -16.993 1.00 47.69 208 ALA A N 1
ATOM 1564 C CA . ALA A 1 208 ? 28.890 -17.033 -17.880 1.00 47.69 208 ALA A CA 1
ATOM 1565 C C . ALA A 1 208 ? 29.662 -18.147 -17.139 1.00 47.69 208 ALA A C 1
ATOM 1567 O O . ALA A 1 208 ? 30.778 -17.953 -16.671 1.00 47.69 208 ALA A O 1
ATOM 1568 N N . GLY A 1 209 ? 29.021 -19.302 -16.956 1.00 43.72 209 GLY A N 1
ATOM 1569 C CA . GLY A 1 209 ? 29.601 -20.546 -16.460 1.00 43.72 209 GLY A CA 1
ATOM 1570 C C . GLY A 1 209 ? 29.497 -21.624 -17.545 1.00 43.72 209 GLY A C 1
ATOM 1571 O O . GLY A 1 209 ? 28.604 -21.551 -18.387 1.00 43.72 209 GLY A O 1
ATOM 1572 N N . PRO A 1 210 ? 30.381 -22.637 -17.557 1.00 44.97 210 PRO A N 1
ATOM 1573 C CA . PRO A 1 210 ? 30.613 -23.535 -18.700 1.00 44.97 210 PRO A CA 1
ATOM 1574 C C . PRO A 1 210 ? 29.443 -24.477 -19.045 1.00 44.97 210 PRO A C 1
ATOM 1576 O O . PRO A 1 210 ? 29.552 -25.275 -19.971 1.00 44.97 210 PRO A O 1
ATOM 1579 N N . PHE A 1 211 ? 28.316 -24.367 -18.345 1.00 50.25 211 PHE A N 1
ATOM 1580 C CA . PHE A 1 211 ? 27.081 -25.098 -18.609 1.00 50.25 211 PHE A CA 1
ATOM 1581 C C . PHE A 1 211 ? 25.948 -24.106 -18.875 1.00 50.25 211 PHE A C 1
ATOM 1583 O O . PHE A 1 211 ? 24.963 -24.049 -18.143 1.00 50.25 211 PHE A O 1
ATOM 1590 N N .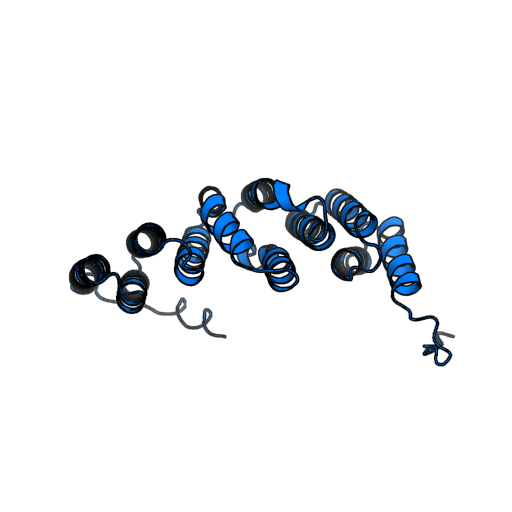 GLY A 1 212 ? 26.109 -23.278 -19.908 1.00 44.78 212 GLY A N 1
ATOM 1591 C CA . GLY A 1 212 ? 25.001 -22.489 -20.426 1.00 44.78 212 GLY A CA 1
ATOM 1592 C C . GLY A 1 212 ? 23.890 -23.442 -20.856 1.00 44.78 212 GLY A C 1
ATOM 1593 O O . GLY A 1 212 ? 24.083 -24.232 -21.781 1.00 44.78 212 GLY A O 1
ATOM 1594 N N . SER A 1 213 ? 22.737 -23.392 -20.188 1.00 43.19 213 SER A N 1
ATOM 1595 C CA . SER A 1 213 ? 21.523 -24.021 -20.695 1.00 43.19 213 SER A CA 1
ATOM 1596 C C . SER A 1 213 ? 21.130 -23.290 -21.974 1.00 43.19 213 SER A C 1
ATOM 1598 O O . SER A 1 213 ? 20.401 -22.299 -21.949 1.00 43.19 213 SER A O 1
ATOM 1600 N N . GLN A 1 214 ? 21.659 -23.771 -23.098 1.00 40.81 214 GLN A N 1
ATOM 1601 C CA . GLN A 1 214 ? 21.068 -23.551 -24.403 1.00 40.81 214 GLN A CA 1
ATOM 1602 C C . GLN A 1 214 ? 19.633 -24.059 -24.302 1.00 40.81 214 GLN A C 1
ATOM 1604 O O . GLN A 1 214 ? 19.398 -25.262 -24.235 1.00 40.81 214 GLN A O 1
ATOM 1609 N N . VAL A 1 215 ? 18.675 -23.143 -24.229 1.00 48.72 215 VAL A N 1
ATOM 1610 C CA . VAL A 1 215 ? 17.300 -23.442 -24.611 1.00 48.72 215 VAL A CA 1
ATOM 1611 C C . VAL A 1 215 ? 17.303 -23.316 -26.132 1.00 48.72 215 VAL A C 1
ATOM 1613 O O . VAL A 1 215 ? 17.393 -22.191 -26.630 1.00 48.72 215 VAL A O 1
ATOM 1616 N N . PRO A 1 216 ? 17.307 -24.420 -26.901 1.00 43.47 216 PRO A N 1
ATOM 1617 C CA . PRO A 1 216 ? 17.229 -24.310 -28.341 1.00 43.47 216 PRO A CA 1
ATOM 1618 C C . PRO A 1 216 ? 15.824 -23.809 -28.677 1.00 43.47 216 PRO A C 1
ATOM 1620 O O . PRO A 1 216 ? 14.832 -24.509 -28.487 1.00 43.47 216 PRO A O 1
ATOM 1623 N N . LEU A 1 217 ? 15.742 -22.570 -29.160 1.00 4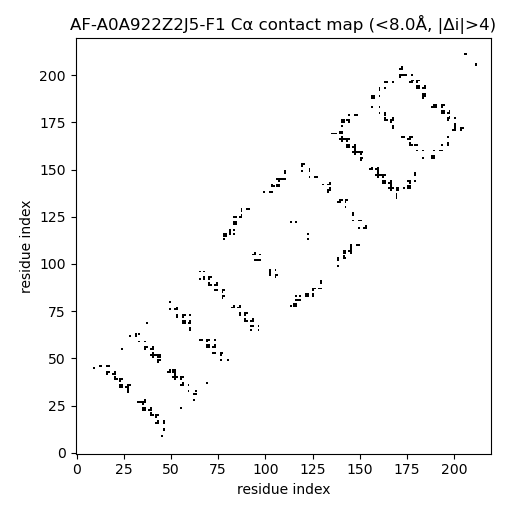7.28 217 LEU A N 1
ATOM 1624 C CA . LEU A 1 217 ? 14.569 -22.062 -29.861 1.00 47.28 217 LEU A CA 1
ATOM 1625 C C . LEU A 1 217 ? 14.458 -22.820 -31.189 1.00 47.28 217 LEU A C 1
ATOM 1627 O O . LEU A 1 217 ? 14.935 -22.361 -32.222 1.00 47.28 217 LEU A O 1
ATOM 1631 N N . ALA A 1 218 ? 13.865 -24.010 -31.148 1.00 38.19 218 ALA A N 1
ATOM 1632 C CA . ALA A 1 218 ? 13.412 -24.714 -32.335 1.00 38.19 218 ALA A CA 1
ATOM 1633 C C . ALA A 1 218 ? 11.944 -24.341 -32.582 1.00 38.19 218 ALA A C 1
ATOM 1635 O O . ALA A 1 218 ? 11.030 -24.968 -32.055 1.00 38.19 218 ALA A O 1
ATOM 1636 N N . TYR A 1 219 ? 11.739 -23.286 -33.368 1.00 45.47 219 TYR A N 1
ATOM 1637 C CA . TYR A 1 219 ? 10.532 -23.115 -34.173 1.00 45.47 219 TYR A CA 1
ATOM 1638 C C . TYR A 1 219 ? 10.981 -23.050 -35.633 1.00 45.47 219 TYR A C 1
ATOM 1640 O O . TYR A 1 219 ? 11.437 -22.006 -36.099 1.00 45.47 219 TYR A O 1
ATOM 1648 N N . ALA A 1 220 ? 10.906 -24.193 -36.311 1.00 46.59 220 ALA A N 1
ATOM 1649 C CA . ALA A 1 220 ? 10.817 -24.347 -37.761 1.00 46.59 220 ALA A CA 1
ATOM 1650 C C . ALA A 1 220 ? 10.281 -25.752 -38.052 1.00 46.59 220 ALA A C 1
ATOM 1652 O O . ALA A 1 220 ? 10.839 -26.711 -37.469 1.00 46.59 220 ALA A O 1
#

Secondary structure (DSSP, 8-state):
--SSSSSS-----HHHHHHHHHHHHHHHHHHT-HHHHHHHHHHHHHTT-HHHHHHHHHHHHHHSTT-HHHHHHHHHHHHHTT-GGG-HHHHHHHHHHS-HHHHHHHHHTHHHHTTT-S-HHHHHHHHHHHHGGGSSSTTHHHHHHHHHHHHHTTT-HHHHHHHHHHHHHH-TT-HHHHHHHHHHHHTTSSHHHHHHHHHHHHHHHS---S----------

Solvent-accessible surface area (backbone atoms only — not comparable to full-atom values): 11787 Å² total; per-residue (Å²): 127,84,77,77,72,75,80,81,78,77,93,80,75,68,76,62,41,56,58,52,24,53,56,35,39,54,49,13,65,76,66,69,37,68,67,36,28,52,48,20,22,52,40,20,51,70,55,67,32,61,69,55,19,38,51,36,21,49,48,36,30,68,77,43,69,90,41,60,66,29,29,49,46,34,33,53,45,30,45,75,69,58,40,44,85,70,30,42,66,31,50,45,52,49,53,68,72,38,58,78,66,56,25,36,52,52,45,53,45,43,48,70,73,52,64,80,40,82,59,54,67,56,42,43,48,39,49,51,63,57,38,56,84,32,63,54,70,93,44,9,21,29,37,24,23,30,52,15,54,39,30,44,77,69,74,32,51,70,60,16,49,54,24,19,51,53,4,29,73,65,36,52,70,47,62,48,11,30,52,50,17,48,53,32,39,78,71,68,36,60,45,72,71,21,48,50,46,36,53,51,26,54,62,65,60,48,70,96,50,100,75,65,82,78,74,80,85,81,86,130

pLDDT: mean 87.44, std 16.75, range [38.19, 98.75]

Foldseek 3Di:
DVPPPLPPDADDDLPVLVVVLVVLLVVCLVVVDPVSLVVSLVSCVSSVNLVSNLVSLVVNCVSPPLPLVSLVSNLLSCLVVLVLLPNLVSLLSNLVNDDDPRNLVSLLCLCVSNVSRPPLVSNLVSLCVSCVVQCADPSVLSSLLSSLSSCVSVVNLVSSLVSLVSSCVRPLLDCSSLVSLVVCCVVVHPNPSSVVSVVSNCVVNQPPDPDRPPPPPDDD